Protein AF-A0A919XKU0-F1 (afdb_monomer)

Radius of gyration: 36.25 Å; Cα contacts (8 Å, |Δi|>4): 222; chains: 1; bounding box: 85×65×94 Å

Solvent-accessible surface area (backbone atoms only — not comparable to full-atom values): 20107 Å² total; per-residue (Å²): 131,84,79,83,83,69,64,66,62,36,99,88,72,45,53,42,70,62,50,49,63,63,45,46,62,57,38,48,60,56,44,59,75,46,44,70,60,26,62,78,38,76,44,58,68,67,58,41,34,52,41,16,47,51,18,41,53,57,30,60,63,68,64,59,57,92,83,64,82,57,60,68,68,72,64,20,46,64,36,21,52,46,39,33,53,52,47,47,56,68,67,38,36,98,69,82,62,59,67,78,57,39,53,54,38,48,50,33,60,75,67,68,45,72,91,56,55,45,65,59,49,10,65,75,69,73,48,54,58,69,57,24,46,53,42,54,54,53,48,54,69,61,67,72,76,62,48,80,40,70,43,84,48,102,84,49,94,73,57,45,39,49,47,79,74,54,82,77,81,76,74,61,59,62,61,57,51,52,56,52,47,72,75,45,54,75,70,53,37,53,52,51,54,40,47,75,72,66,52,50,61,66,56,48,12,65,72,71,74,49,56,51,67,59,40,53,53,49,51,55,52,49,52,51,52,49,26,65,75,71,66,52,69,95,80,67,82,80,75,60,92,72,57,78,54,77,80,48,74,66,60,51,51,55,41,46,74,72,67,51,48,71,64,58,51,18,55,74,41,63,38,55,62,71,58,50,51,54,50,33,47,77,72,68,73,54,86,82,79,86,65,83,70,62,63,58,57,54,55,55,55,55,51,54,54,53,52,53,51,50,54,52,52,54,54,48,52,55,50,53,53,50,48,54,50,52,53,52,52,52,48,52,53,52,52,51,52,42,66,74,64,75,115

InterPro domains:
  IPR007627 RNA polymerase sigma-70 region 2 [PF04542] (21-91)
  IPR013325 RNA polymerase sigma factor, region 2 [SSF88946] (15-92)
  IPR014284 RNA polymerase sigma-70-like domain [TIGR02937] (18-226)
  IPR050239 Sigma-70 factor family, RNA polymerase initiation factors [PTHR30603] (16-193)

Mean predicted aligned error: 20.52 Å

Sequence (343 aa):
MGVLKLKEFNDALGPKEEVIREGLKTVRKIARRYRPICYAKGIDIEDLISEGTIGLLLAYDRFDPQRRGVNFISYAYPYIKGHMVDFIQEKSPIIRLPQNLGRIVYHIFKNNLDGQSRNQVAEHLGISLEKAAEVTELSRLQTIKSLNQSVISSFDESGSELLDFIKSHDDLSEIFVTQFMNTLNPKEQEALSLLMQGFREYEIARRMSIFREEVAEMVQELQKKVALHFGIERGSEGEGLQKKFNVTKEQYMDLRAKGFTDARIAERFGMGDSALYKRKKTWGLVESKVTKKEKAERSATSSEINQEAGILRSKLADVEMKLSQLESENRLLWDMVKLLKGV

Organism: NCBI:txid2716884

Secondary structure (DSSP, 8-state):
-------SEETTTEEHHHHHHHHHHHHHHHHHTTHHHHHHTT--HHHHHHHHHHHHHHHHHH--HHHH---HHHHHHHHHHHHHHHHHHHHS-SSPPPHHHHHHHHHHHHTT-TT--HHHHHHHHT--HHHHHHHHHHHHHH-PPPTT-EE--TT-SSPEEGGGGS-----THHHHHHHHHTTS-HHHHHHHHHHHTT--HHHHHHHHT--HHHHHHHHHHHHHHHHHHHT--TT-SSS---------HHHHHHHHHTT--HHHHHHHTT--HHHHHHHHHHTT-S-----TTHHHHHHHHHHHHHHHHHHHHHHHHHHHHHHHHHHHHHHHHHHHHHHHTT-

Structure (mmCIF, N/CA/C/O backbone):
data_AF-A0A919XKU0-F1
#
_entry.id   AF-A0A919XKU0-F1
#
loop_
_atom_site.group_PDB
_atom_site.id
_atom_site.type_symbol
_atom_site.label_atom_id
_atom_site.label_alt_id
_atom_site.label_comp_id
_atom_site.label_asym_id
_atom_site.label_entity_id
_atom_site.label_seq_id
_atom_site.pdbx_PDB_ins_code
_atom_site.Cartn_x
_atom_site.Cartn_y
_atom_site.Cartn_z
_atom_site.occupancy
_atom_site.B_iso_or_equiv
_atom_site.auth_seq_id
_atom_site.auth_comp_id
_atom_site.auth_asym_id
_atom_site.auth_atom_id
_atom_site.pdbx_PDB_model_num
ATOM 1 N N . MET A 1 1 ? -17.001 23.375 0.444 1.00 37.47 1 MET A N 1
ATOM 2 C CA . MET A 1 1 ? -17.209 22.466 1.591 1.00 37.47 1 MET A CA 1
ATOM 3 C C . MET A 1 1 ? -18.069 23.188 2.611 1.00 37.47 1 MET A C 1
ATOM 5 O O . MET A 1 1 ? -17.663 24.251 3.060 1.00 37.47 1 MET A O 1
ATOM 9 N N . GLY A 1 2 ? -19.263 22.682 2.922 1.00 46.28 2 GLY A N 1
ATOM 10 C CA . GLY A 1 2 ? -20.058 23.232 4.021 1.00 46.28 2 GLY A CA 1
ATOM 11 C C . GLY A 1 2 ? -19.346 22.948 5.340 1.00 46.28 2 GLY A C 1
ATOM 12 O O . GLY A 1 2 ? -19.002 21.799 5.606 1.00 46.28 2 GLY A O 1
ATOM 13 N N . VAL A 1 3 ? -19.078 23.984 6.131 1.00 50.53 3 VAL A N 1
ATOM 14 C CA . VAL A 1 3 ? -18.522 23.821 7.478 1.00 50.53 3 VAL A CA 1
ATOM 15 C C . VAL A 1 3 ? -19.540 23.015 8.284 1.00 50.53 3 VAL A C 1
ATOM 17 O O . VAL A 1 3 ? -20.672 23.464 8.469 1.00 50.53 3 VAL A O 1
ATOM 20 N N . LEU A 1 4 ? -19.166 21.807 8.711 1.00 60.16 4 LEU A N 1
ATOM 21 C CA . LEU A 1 4 ? -19.968 20.997 9.626 1.00 60.16 4 LEU A CA 1
ATOM 22 C C . LEU A 1 4 ? -20.132 21.790 10.929 1.00 60.16 4 LEU A C 1
ATOM 24 O O . LEU A 1 4 ? -19.214 21.858 11.743 1.00 60.16 4 LEU A O 1
ATOM 28 N N . LYS A 1 5 ? -21.289 22.438 11.106 1.00 73.94 5 LYS A N 1
ATOM 29 C CA . LYS A 1 5 ? -21.662 23.070 12.374 1.00 73.94 5 LYS A CA 1
ATOM 30 C C . LYS A 1 5 ? -22.053 21.967 13.347 1.00 73.94 5 LYS A C 1
ATOM 32 O O . LYS A 1 5 ? -23.128 21.391 13.227 1.00 73.94 5 LYS A O 1
ATOM 37 N N . LEU A 1 6 ? -21.151 21.670 14.269 1.00 78.12 6 LEU A N 1
ATOM 38 C CA . LEU A 1 6 ? -21.363 20.705 15.340 1.00 78.12 6 LEU A CA 1
ATOM 39 C C . LEU A 1 6 ? -21.964 21.413 16.554 1.00 78.12 6 LEU A C 1
ATOM 41 O O . LEU A 1 6 ? -21.669 22.584 16.797 1.00 78.12 6 LEU A O 1
ATOM 45 N N . LYS A 1 7 ? -22.792 20.707 17.326 1.00 83.00 7 LYS A N 1
ATOM 46 C CA . LYS A 1 7 ? -23.332 21.232 18.586 1.00 83.00 7 LYS A CA 1
ATOM 47 C C . LYS A 1 7 ? -22.213 21.461 19.603 1.00 83.00 7 LYS A C 1
ATOM 49 O O . LYS A 1 7 ? -21.402 20.570 19.831 1.00 83.00 7 LYS A O 1
ATOM 54 N N . GLU A 1 8 ? -22.205 22.624 20.252 1.00 85.69 8 GLU A N 1
ATOM 55 C CA . GLU A 1 8 ? -21.302 22.921 21.381 1.00 85.69 8 GLU A CA 1
ATOM 56 C C . GLU A 1 8 ? -21.771 22.289 22.701 1.00 85.69 8 GLU A C 1
ATOM 58 O O . GLU A 1 8 ? -20.974 22.048 23.609 1.00 85.69 8 GLU A O 1
ATOM 63 N N . PHE A 1 9 ? -23.066 21.990 22.793 1.00 87.69 9 PHE A N 1
ATOM 64 C CA . PHE A 1 9 ? -23.700 21.421 23.972 1.00 87.69 9 PHE A CA 1
ATOM 65 C C . PHE A 1 9 ? -24.729 20.362 23.566 1.00 87.69 9 PHE A C 1
ATOM 67 O O . PHE A 1 9 ? -25.460 20.534 22.587 1.00 87.69 9 PHE A O 1
ATOM 74 N N . ASN A 1 10 ? -24.786 19.270 24.322 1.00 86.38 10 ASN A N 1
ATOM 75 C CA . ASN A 1 10 ? -25.745 18.188 24.155 1.00 86.38 10 ASN A CA 1
ATOM 76 C C . ASN A 1 10 ? -26.458 18.003 25.494 1.00 86.38 10 ASN A C 1
ATOM 78 O O . ASN A 1 10 ? -25.808 17.698 26.491 1.00 86.38 10 ASN A O 1
ATOM 82 N N . ASP A 1 11 ? -27.782 18.152 25.504 1.00 83.81 11 ASP A N 1
ATOM 83 C CA . ASP A 1 11 ? -28.608 18.126 26.721 1.00 83.81 11 ASP A CA 1
ATOM 84 C C . ASP A 1 11 ? -28.415 16.863 27.570 1.00 83.81 11 ASP A C 1
ATOM 86 O O . ASP A 1 11 ? -28.611 16.883 28.782 1.00 83.81 11 ASP A O 1
ATOM 90 N N . ALA A 1 12 ? -28.000 15.760 26.948 1.00 84.00 12 ALA A N 1
ATOM 91 C CA . ALA A 1 12 ? -27.768 14.500 27.629 1.00 84.00 12 ALA A CA 1
ATOM 92 C C . ALA A 1 12 ? -26.329 14.261 28.105 1.00 84.00 12 ALA A C 1
ATOM 94 O O . ALA A 1 12 ? -26.111 13.402 28.957 1.00 84.00 12 ALA A O 1
ATOM 95 N N . LEU A 1 13 ? -25.345 14.935 27.510 1.00 85.31 13 LEU A N 1
ATOM 96 C CA . LEU A 1 13 ? -23.921 14.682 27.759 1.00 85.31 13 LEU A CA 1
ATOM 97 C C . LEU A 1 13 ? -23.201 15.874 28.390 1.00 85.31 13 LEU A C 1
ATOM 99 O O . LEU A 1 13 ? -22.107 15.700 28.913 1.00 85.31 13 LEU A O 1
ATOM 103 N N . GLY A 1 14 ? -23.792 17.067 28.342 1.00 89.25 14 GLY A N 1
ATOM 104 C CA . GLY A 1 14 ? -23.155 18.300 28.782 1.00 89.25 14 GLY A CA 1
ATOM 105 C C . GLY A 1 14 ? -22.246 18.916 27.709 1.00 89.25 14 GLY A C 1
ATOM 106 O O . GLY A 1 14 ? -22.458 18.677 26.514 1.00 89.25 14 GLY A O 1
ATOM 107 N N . PRO A 1 15 ? -21.252 19.735 28.101 1.00 92.94 15 PRO A N 1
ATOM 108 C CA . PRO A 1 15 ? -20.378 20.467 27.184 1.00 92.94 15 PRO A CA 1
ATOM 109 C C . PRO A 1 15 ? -19.517 19.548 26.314 1.00 92.94 15 PRO A C 1
ATOM 111 O O . PRO A 1 15 ? -18.927 18.578 26.791 1.00 92.94 15 PRO A O 1
ATOM 114 N N . LYS A 1 16 ? -19.379 19.891 25.030 1.00 91.31 16 LYS A N 1
ATOM 115 C CA . LYS A 1 16 ? -18.616 19.100 24.053 1.00 91.31 16 LYS A CA 1
ATOM 116 C C . LYS A 1 16 ? -17.178 18.843 24.500 1.00 91.31 16 LYS A C 1
ATOM 118 O O . LYS A 1 16 ? -16.712 17.709 24.462 1.00 91.31 16 LYS A O 1
ATOM 123 N N . GLU A 1 17 ? -16.465 19.878 24.931 1.00 91.38 17 GLU A N 1
ATOM 124 C CA . GLU A 1 17 ? -15.035 19.778 25.248 1.00 91.38 17 GLU A CA 1
ATOM 125 C C . GLU A 1 17 ? -14.724 18.782 26.368 1.00 91.38 17 GLU A C 1
ATOM 127 O O . GLU A 1 17 ? -13.755 18.029 26.261 1.00 91.38 17 GLU A O 1
ATOM 132 N N . GLU A 1 18 ? -15.543 18.751 27.419 1.00 91.81 18 GLU A N 1
ATOM 133 C CA . GLU A 1 18 ? -15.354 17.855 28.564 1.00 91.81 18 GLU A CA 1
ATOM 134 C C . GLU A 1 18 ? -15.532 16.396 28.143 1.00 91.81 18 GLU A C 1
ATOM 136 O O . GLU A 1 18 ? -14.646 15.564 28.355 1.00 91.81 18 GLU A O 1
ATOM 141 N N . VAL A 1 19 ? -16.621 16.113 27.426 1.00 91.56 19 VAL A N 1
ATOM 142 C CA . VAL A 1 19 ? -16.962 14.765 26.958 1.00 91.56 19 VAL A CA 1
ATOM 143 C C . VAL A 1 19 ? -15.918 14.233 25.977 1.00 91.56 19 VAL A C 1
ATOM 145 O O . VAL A 1 19 ? -15.503 13.072 26.063 1.00 91.56 19 VAL A O 1
ATOM 148 N N . ILE A 1 20 ? -15.447 15.076 25.052 1.00 93.12 20 ILE A N 1
ATOM 149 C CA . ILE A 1 20 ? -14.389 14.690 24.115 1.00 93.12 20 ILE A CA 1
ATOM 150 C C . ILE A 1 20 ? -13.086 14.420 24.870 1.00 93.12 20 ILE A C 1
ATOM 152 O O . ILE A 1 20 ? -12.468 13.378 24.643 1.00 93.12 20 ILE A O 1
ATOM 156 N N . ARG A 1 21 ? -12.691 15.295 25.807 1.00 93.19 21 ARG A N 1
ATOM 157 C CA . ARG A 1 21 ? -11.460 15.149 26.602 1.00 93.19 21 ARG A CA 1
ATOM 158 C C . ARG A 1 21 ? -11.439 13.840 27.393 1.00 93.19 21 ARG A C 1
ATOM 160 O O . ARG A 1 21 ? -10.408 13.164 27.416 1.00 93.19 21 ARG A O 1
ATOM 167 N N . GLU A 1 22 ? -12.561 13.450 27.989 1.00 91.44 22 GLU A N 1
ATOM 168 C CA . GLU A 1 22 ? -12.703 12.160 28.671 1.00 91.44 22 GLU A CA 1
ATOM 169 C C . GLU A 1 22 ? -12.641 10.977 27.692 1.00 91.44 22 GLU A C 1
ATOM 171 O O . GLU A 1 22 ? -11.927 9.991 27.926 1.00 91.44 22 GLU A O 1
ATOM 176 N N . GLY A 1 23 ? -13.321 11.097 26.548 1.00 89.25 23 GLY A N 1
ATOM 177 C CA . GLY A 1 23 ? -13.363 10.079 25.500 1.00 89.25 23 GLY A CA 1
ATOM 178 C C . GLY A 1 23 ? -12.018 9.813 24.810 1.00 89.25 23 GLY A C 1
ATOM 179 O O . GLY A 1 23 ? -11.799 8.702 24.315 1.00 89.25 23 GLY A O 1
ATOM 180 N N . LEU A 1 24 ? -11.070 10.760 24.839 1.00 93.25 24 LEU A N 1
ATOM 181 C CA . LEU A 1 24 ? -9.737 10.607 24.231 1.00 93.25 24 LEU A CA 1
ATOM 182 C C . LEU A 1 24 ? -8.982 9.368 24.732 1.00 93.25 24 LEU A C 1
ATOM 184 O O . LEU A 1 24 ? -8.267 8.722 23.962 1.00 93.25 24 LEU A O 1
ATOM 188 N N . LYS A 1 25 ? -9.128 8.992 26.011 1.00 91.56 25 LYS A N 1
ATOM 189 C CA . LYS A 1 25 ? -8.491 7.772 26.551 1.00 91.56 25 LYS A CA 1
ATOM 190 C C . LYS A 1 25 ? -8.992 6.519 25.827 1.00 91.56 25 LYS A C 1
ATOM 192 O O . LYS A 1 25 ? -8.202 5.632 25.496 1.00 91.56 25 LYS A O 1
ATOM 197 N N . THR A 1 26 ? -10.289 6.472 25.536 1.00 86.06 26 THR A N 1
ATOM 198 C CA . THR A 1 26 ? -10.926 5.376 24.801 1.00 86.06 26 THR A CA 1
ATOM 199 C C . THR A 1 26 ? -10.490 5.362 23.341 1.00 86.06 26 THR A C 1
ATOM 201 O O . THR A 1 26 ? -10.112 4.304 22.840 1.00 86.06 26 THR A O 1
ATOM 204 N N . VAL A 1 27 ? -10.442 6.526 22.686 1.00 93.88 27 VAL A N 1
ATOM 205 C CA . VAL A 1 27 ? -9.937 6.665 21.307 1.00 93.88 27 VAL A CA 1
ATOM 206 C C . VAL A 1 27 ? -8.506 6.133 21.204 1.00 93.88 27 VAL A C 1
ATOM 208 O O . VAL A 1 27 ? -8.241 5.242 20.397 1.00 93.88 27 VAL A O 1
ATOM 211 N N . ARG A 1 28 ? -7.597 6.561 22.091 1.00 94.19 28 ARG A N 1
ATOM 212 C CA . ARG A 1 28 ? -6.210 6.056 22.132 1.00 94.19 28 ARG A CA 1
ATOM 213 C C . ARG A 1 28 ? -6.143 4.542 22.347 1.00 94.19 28 ARG A C 1
ATOM 215 O O . ARG A 1 28 ? -5.336 3.862 21.715 1.00 94.19 28 ARG A O 1
ATOM 222 N N . LYS A 1 29 ? -6.992 3.988 23.222 1.00 90.12 29 LYS A N 1
ATOM 223 C CA . LYS A 1 29 ? -7.066 2.536 23.466 1.00 90.12 29 LYS A CA 1
ATOM 224 C C . LYS A 1 29 ? -7.504 1.768 22.216 1.00 90.12 29 LYS A C 1
ATOM 226 O O . LYS A 1 29 ? -6.981 0.682 21.967 1.00 90.12 29 LYS A O 1
ATOM 231 N N . ILE A 1 30 ? -8.438 2.315 21.437 1.00 88.12 30 ILE A N 1
ATOM 232 C CA . ILE A 1 30 ? -8.890 1.728 20.171 1.00 88.12 30 ILE A CA 1
ATOM 233 C C . ILE A 1 30 ? -7.778 1.834 19.120 1.00 88.12 30 ILE A C 1
ATOM 235 O O . ILE A 1 30 ? -7.421 0.810 18.542 1.00 88.12 30 ILE A O 1
ATOM 239 N N . ALA A 1 31 ? -7.165 3.012 18.951 1.00 90.56 31 ALA A N 1
ATOM 240 C CA . ALA A 1 31 ? -6.079 3.255 17.997 1.00 90.56 31 ALA A CA 1
ATOM 241 C C . ALA A 1 31 ? -4.889 2.300 18.194 1.00 90.56 31 ALA A C 1
ATOM 243 O O . ALA A 1 31 ? -4.370 1.742 17.230 1.00 90.56 31 ALA A O 1
ATOM 244 N N . ARG A 1 32 ? -4.509 2.007 19.448 1.00 89.44 32 ARG A N 1
ATOM 245 C CA . ARG A 1 32 ? -3.432 1.045 19.763 1.00 89.44 32 ARG A CA 1
ATOM 246 C C . ARG A 1 32 ? -3.643 -0.340 19.147 1.00 89.44 32 ARG A C 1
ATOM 248 O O . ARG A 1 32 ? -2.660 -0.992 18.811 1.00 89.44 32 ARG A O 1
ATOM 255 N N . ARG A 1 33 ? -4.892 -0.785 18.963 1.00 86.31 33 ARG A N 1
ATOM 256 C CA . ARG A 1 33 ? -5.197 -2.078 18.321 1.00 86.31 33 ARG A CA 1
ATOM 257 C C . ARG A 1 33 ? -4.865 -2.093 16.826 1.00 86.31 33 ARG A C 1
ATOM 259 O O . ARG A 1 33 ? -4.665 -3.167 16.275 1.00 86.31 33 ARG A O 1
ATOM 266 N N . TYR A 1 34 ? -4.785 -0.926 16.191 1.00 84.81 34 TYR A N 1
ATOM 267 C CA . TYR A 1 34 ? -4.452 -0.766 14.774 1.00 84.81 34 TYR A CA 1
ATOM 268 C C . TYR A 1 34 ? -2.977 -0.415 14.544 1.00 84.81 34 TYR A C 1
ATOM 270 O O . TYR A 1 34 ? -2.546 -0.357 13.397 1.00 84.81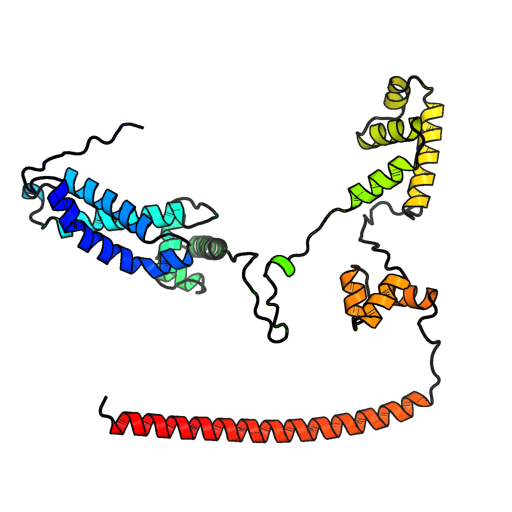 34 TYR A O 1
ATOM 278 N N . ARG A 1 35 ? -2.173 -0.255 15.609 1.00 83.00 35 ARG A N 1
ATOM 279 C CA . ARG A 1 35 ? -0.746 0.097 15.513 1.00 83.00 35 ARG A CA 1
ATOM 280 C C . ARG A 1 35 ? 0.065 -0.799 14.560 1.00 83.00 35 ARG A C 1
ATOM 282 O O . ARG A 1 35 ? 0.840 -0.234 13.795 1.00 83.00 35 ARG A O 1
ATOM 289 N N . PRO A 1 36 ? -0.094 -2.141 14.547 1.00 75.31 36 PRO A N 1
ATOM 290 C CA . PRO A 1 36 ? 0.646 -2.990 13.608 1.00 75.31 36 PRO A CA 1
ATOM 291 C C . PRO A 1 36 ? 0.350 -2.646 12.143 1.00 75.31 36 PRO A C 1
ATOM 293 O O . PRO A 1 36 ? 1.254 -2.610 11.316 1.00 75.31 36 PRO A O 1
ATOM 296 N N . ILE A 1 37 ? -0.914 -2.333 11.847 1.00 74.81 37 ILE A N 1
ATOM 297 C CA . ILE A 1 37 ? -1.387 -1.974 10.508 1.00 74.81 37 ILE A CA 1
ATOM 298 C C . ILE A 1 37 ? -0.845 -0.595 10.121 1.00 74.81 37 ILE A C 1
ATOM 300 O O . ILE A 1 37 ? -0.358 -0.429 9.009 1.00 74.81 37 ILE A O 1
ATOM 304 N N . CYS A 1 38 ? -0.879 0.374 11.040 1.00 78.12 38 CYS A N 1
ATOM 305 C CA . CYS A 1 38 ? -0.327 1.712 10.819 1.00 78.12 38 CYS A CA 1
ATOM 306 C C . CYS A 1 38 ? 1.178 1.677 10.545 1.00 78.12 38 CYS A C 1
ATOM 308 O O . CYS A 1 38 ? 1.622 2.273 9.571 1.00 78.12 38 CYS A O 1
ATOM 310 N N . TYR A 1 39 ? 1.942 0.919 11.340 1.00 73.81 39 TYR A N 1
ATOM 311 C CA . TYR A 1 39 ? 3.386 0.772 11.150 1.00 73.81 39 TYR A CA 1
ATOM 312 C C . TYR A 1 39 ? 3.719 0.144 9.794 1.00 73.81 39 TYR A C 1
ATOM 314 O O . TYR A 1 39 ? 4.541 0.673 9.053 1.00 73.81 39 TYR A O 1
ATOM 322 N N . ALA A 1 40 ? 3.019 -0.935 9.427 1.00 67.12 40 ALA A N 1
ATOM 323 C CA . ALA A 1 40 ? 3.197 -1.587 8.130 1.00 67.12 40 ALA A CA 1
ATOM 324 C C . ALA A 1 40 ? 2.862 -0.674 6.936 1.00 67.12 40 ALA A C 1
ATOM 326 O O . ALA A 1 40 ? 3.319 -0.926 5.826 1.00 67.12 40 ALA A O 1
ATOM 327 N N . LYS A 1 41 ? 2.050 0.367 7.152 1.00 70.19 41 LYS A N 1
ATOM 328 C CA . LYS A 1 41 ? 1.520 1.254 6.108 1.00 70.19 41 LYS A CA 1
ATOM 329 C C . LYS A 1 41 ? 2.057 2.688 6.198 1.00 70.19 41 LYS A C 1
ATOM 331 O O . LYS A 1 41 ? 1.577 3.546 5.469 1.00 70.19 41 LYS A O 1
ATOM 336 N N . GLY A 1 42 ? 3.028 2.951 7.078 1.00 75.44 42 GLY A N 1
ATOM 337 C CA . GLY A 1 42 ? 3.636 4.277 7.246 1.00 75.44 42 GLY A CA 1
ATOM 338 C C . GLY A 1 42 ? 2.686 5.362 7.769 1.00 75.44 42 GLY A C 1
ATOM 339 O O . GLY A 1 42 ? 2.926 6.540 7.537 1.00 75.44 42 GLY A O 1
ATOM 340 N N . ILE A 1 43 ? 1.600 4.980 8.443 1.00 83.94 43 ILE A N 1
ATOM 341 C CA . ILE A 1 43 ? 0.635 5.919 9.030 1.00 83.94 43 ILE A CA 1
ATOM 342 C C . ILE A 1 43 ? 1.075 6.265 10.454 1.00 83.94 43 ILE A C 1
ATOM 344 O O . ILE A 1 43 ? 1.319 5.355 11.256 1.00 83.94 43 ILE A O 1
ATOM 348 N N . ASP A 1 44 ? 1.098 7.556 10.792 1.00 88.69 44 ASP A N 1
ATOM 349 C CA . ASP A 1 44 ? 1.304 7.984 12.174 1.00 88.69 44 ASP A CA 1
ATOM 350 C C . ASP A 1 44 ? 0.098 7.594 13.044 1.00 88.69 44 ASP A C 1
ATOM 352 O O . ASP A 1 44 ? -1.074 7.743 12.681 1.00 88.69 44 ASP A O 1
ATOM 356 N N . ILE A 1 45 ? 0.382 7.067 14.231 1.00 89.19 45 ILE A N 1
ATOM 357 C CA . ILE A 1 45 ? -0.652 6.744 15.205 1.00 89.19 45 ILE A CA 1
ATOM 358 C C . ILE A 1 45 ? -1.345 8.005 15.732 1.00 89.19 45 ILE A C 1
ATOM 360 O O . ILE A 1 45 ? -2.516 7.925 16.106 1.00 89.19 45 ILE A O 1
ATOM 364 N N . GLU A 1 46 ? -0.660 9.151 15.757 1.00 93.50 46 GLU A N 1
ATOM 365 C CA . GLU A 1 46 ? -1.256 10.431 16.155 1.00 93.50 46 GLU A CA 1
ATOM 366 C C . GLU A 1 46 ? -2.315 10.904 15.157 1.00 93.50 46 GLU A C 1
ATOM 368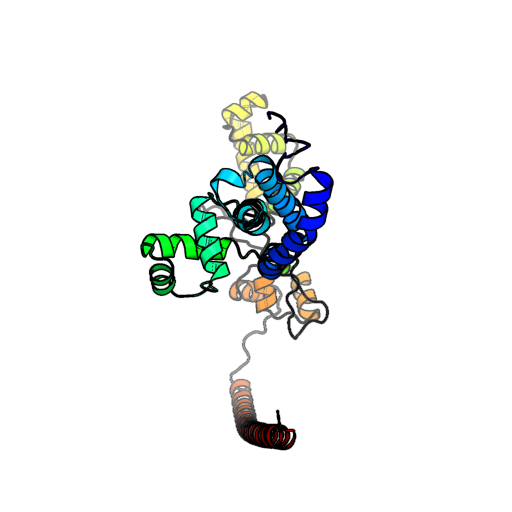 O O . GLU A 1 46 ? -3.402 11.328 15.567 1.00 93.50 46 GLU A O 1
ATOM 373 N N . ASP A 1 47 ? -2.068 10.711 13.861 1.00 92.50 47 ASP A N 1
ATOM 374 C CA . ASP A 1 47 ? -3.054 10.974 12.812 1.00 92.50 47 ASP A CA 1
ATOM 375 C C . ASP A 1 47 ? -4.286 10.076 12.979 1.00 92.50 47 ASP A C 1
ATOM 377 O O . ASP A 1 47 ? -5.426 10.544 12.936 1.00 92.50 47 ASP A O 1
ATOM 381 N N . LEU A 1 48 ? -4.074 8.787 13.270 1.00 93.06 48 LEU A N 1
ATOM 382 C CA . LEU A 1 48 ? -5.177 7.858 13.517 1.00 93.06 48 LEU A CA 1
ATOM 383 C C . LEU A 1 48 ? -6.009 8.254 14.749 1.00 93.06 48 LEU A C 1
ATOM 385 O O . LEU A 1 48 ? -7.234 8.104 14.759 1.00 93.06 48 LEU A O 1
ATOM 389 N N . ILE A 1 49 ? -5.357 8.733 15.812 1.00 95.19 49 ILE A N 1
ATOM 390 C CA . ILE A 1 49 ? -6.040 9.229 17.014 1.00 95.19 49 ILE A CA 1
ATOM 391 C C . ILE A 1 49 ? -6.861 10.475 16.677 1.00 95.19 49 ILE A C 1
ATOM 393 O O . ILE A 1 49 ? -7.998 10.589 17.142 1.00 95.19 49 ILE A O 1
ATOM 397 N N . SER A 1 50 ? -6.315 11.381 15.868 1.00 94.88 50 SER A N 1
ATOM 398 C CA . SER A 1 50 ? -6.999 12.601 15.433 1.00 94.88 50 SER A CA 1
ATOM 399 C C . SER A 1 50 ? -8.259 12.267 14.639 1.00 94.88 50 SER A C 1
ATOM 401 O O . SER A 1 50 ? -9.345 12.732 14.985 1.00 94.88 50 SER A O 1
ATOM 403 N N . GLU A 1 51 ? -8.165 11.348 13.681 1.00 94.69 51 GLU A N 1
ATOM 404 C CA . GLU A 1 51 ? -9.330 10.888 12.925 1.00 94.69 51 GLU A CA 1
ATOM 405 C C . GLU A 1 51 ? -10.357 10.166 13.814 1.00 94.69 51 GLU A C 1
ATOM 407 O O . GLU A 1 51 ? -11.564 10.404 13.750 1.00 94.69 51 GLU A O 1
ATOM 412 N N . GLY A 1 52 ? -9.893 9.307 14.722 1.00 95.31 52 GLY A N 1
ATOM 413 C CA . GLY A 1 52 ? -10.766 8.671 15.705 1.00 95.31 52 GLY A CA 1
ATOM 414 C C . GLY A 1 52 ? -11.504 9.674 16.595 1.00 95.31 52 GLY A C 1
ATOM 415 O O . GLY A 1 52 ? -12.637 9.422 17.013 1.00 95.31 52 GLY A O 1
ATOM 416 N N . THR A 1 53 ? -10.879 10.822 16.861 1.00 95.69 53 THR A N 1
ATOM 417 C CA . THR A 1 53 ? -11.476 11.931 17.611 1.00 95.69 53 THR A CA 1
ATOM 418 C C . THR A 1 53 ? -12.568 12.623 16.793 1.00 95.69 53 THR A C 1
ATOM 420 O O . THR A 1 53 ? -13.605 12.964 17.359 1.00 95.69 53 THR A O 1
ATOM 423 N N . ILE A 1 54 ? -12.417 12.734 15.468 1.00 94.62 54 ILE A N 1
ATOM 424 C CA . ILE A 1 54 ? -13.490 13.192 14.565 1.00 94.62 54 ILE A CA 1
ATOM 425 C C . ILE A 1 54 ? -14.692 12.238 14.638 1.00 94.62 54 ILE A C 1
ATOM 427 O O . ILE A 1 54 ? -15.831 12.684 14.790 1.00 94.62 54 ILE A O 1
ATOM 431 N N . GLY A 1 55 ? -14.454 10.923 14.630 1.00 93.62 55 GLY A N 1
ATOM 432 C CA . GLY A 1 55 ? -15.518 9.931 14.816 1.00 93.62 55 GLY A CA 1
ATOM 433 C C . GLY A 1 55 ? -16.240 10.064 16.165 1.00 93.62 55 GLY A C 1
ATOM 434 O O . GLY A 1 55 ? -17.469 9.989 16.225 1.00 93.62 55 GLY A O 1
ATOM 435 N N . LEU A 1 56 ? -15.503 10.322 17.250 1.00 94.50 56 LEU A N 1
ATOM 436 C CA . LEU A 1 56 ? -16.081 10.595 18.573 1.00 94.50 56 LEU A CA 1
ATOM 437 C C . LEU A 1 56 ? -16.933 11.878 18.575 1.00 94.50 56 LEU A C 1
ATOM 439 O O . LEU A 1 56 ? -18.011 11.902 19.167 1.00 94.50 56 LEU A O 1
ATOM 443 N N . LEU A 1 57 ? -16.474 12.924 17.890 1.00 94.25 57 LEU A N 1
ATOM 444 C CA . LEU A 1 57 ? -17.161 14.209 17.771 1.00 94.25 57 LEU A CA 1
ATOM 445 C C . LEU A 1 57 ? -18.499 14.079 17.029 1.00 94.25 57 LEU A C 1
ATOM 447 O O . LEU A 1 57 ? -19.517 14.618 17.460 1.00 94.25 57 LEU A O 1
ATOM 451 N N . LEU A 1 58 ? -18.522 13.295 15.951 1.00 91.56 58 LEU A N 1
ATOM 452 C CA . LEU A 1 58 ? -19.744 12.987 15.206 1.00 91.56 58 LEU A CA 1
ATOM 453 C C . LEU A 1 58 ? -20.713 12.115 16.011 1.00 91.56 58 LEU A C 1
ATOM 455 O O . LEU A 1 58 ? -21.931 12.266 15.886 1.00 91.56 58 LEU A O 1
ATOM 459 N N . ALA A 1 59 ? -20.192 11.220 16.853 1.00 91.31 59 ALA A N 1
ATOM 460 C CA . ALA A 1 59 ? -21.018 10.464 17.784 1.00 91.31 59 ALA A CA 1
ATOM 461 C C . ALA A 1 59 ? -21.661 11.385 18.832 1.00 91.31 59 ALA A C 1
ATOM 463 O O . ALA A 1 59 ? -22.854 11.253 19.092 1.00 91.31 59 ALA A O 1
ATOM 464 N N . TYR A 1 60 ? -20.907 12.334 19.390 1.00 92.38 60 TYR A N 1
ATOM 465 C CA . TYR A 1 60 ? -21.417 13.318 20.350 1.00 92.38 60 TYR A CA 1
ATOM 466 C C . TYR A 1 60 ? -22.577 14.145 19.774 1.00 92.38 60 TYR A C 1
ATOM 468 O O . TYR A 1 60 ? -23.625 14.275 20.407 1.00 92.38 60 TYR A O 1
ATOM 476 N N . ASP A 1 61 ? -22.431 14.638 18.542 1.00 90.19 61 ASP A N 1
ATOM 477 C CA . ASP A 1 61 ? -23.439 15.481 17.886 1.00 90.19 61 ASP A CA 1
ATOM 478 C C . ASP A 1 61 ? -24.787 14.756 17.667 1.00 90.19 61 ASP A C 1
ATOM 480 O O . ASP A 1 61 ? -25.870 15.354 17.744 1.00 90.19 61 ASP A O 1
ATOM 484 N N . ARG A 1 62 ? -24.719 13.438 17.436 1.00 88.12 62 ARG A N 1
ATOM 485 C CA . ARG A 1 62 ? -25.865 12.577 17.100 1.00 88.12 62 ARG A CA 1
ATOM 486 C C . ARG A 1 62 ? -26.398 11.745 18.266 1.00 88.12 62 ARG A C 1
ATOM 488 O O . ARG A 1 62 ? -27.361 11.006 18.067 1.00 88.12 62 ARG A O 1
ATOM 495 N N . PHE A 1 63 ? -25.769 11.793 19.437 1.00 87.81 63 PHE A N 1
ATOM 496 C CA . PHE A 1 63 ? -26.174 10.963 20.567 1.00 87.81 63 PHE A CA 1
ATOM 497 C C . PHE A 1 63 ? -27.483 11.458 21.188 1.00 87.81 63 PHE A C 1
ATOM 499 O O . PHE A 1 63 ? -27.611 12.633 21.528 1.00 87.81 63 PHE A O 1
ATOM 506 N N . ASP A 1 64 ? -28.422 10.528 21.360 1.00 84.50 64 ASP A N 1
ATOM 507 C CA . ASP A 1 64 ? -29.700 10.721 22.044 1.00 84.50 64 ASP A CA 1
ATOM 508 C C . ASP A 1 64 ? -29.956 9.496 22.955 1.00 84.50 64 ASP A C 1
ATOM 510 O O . ASP A 1 64 ? -30.223 8.397 22.444 1.00 84.50 64 ASP A O 1
ATOM 514 N N . PRO A 1 65 ? -29.849 9.636 24.292 1.00 71.88 65 PRO A N 1
ATOM 515 C CA . PRO A 1 65 ? -30.017 8.523 25.226 1.00 71.88 65 PRO A CA 1
ATOM 516 C C . PRO A 1 65 ? -31.445 7.990 25.283 1.00 71.88 65 PRO A C 1
ATOM 518 O O . PRO A 1 65 ? -31.632 6.795 25.520 1.00 71.88 65 PRO A O 1
ATOM 521 N N . GLN A 1 66 ? -32.447 8.848 25.056 1.00 68.69 66 GLN A N 1
ATOM 522 C CA . GLN A 1 66 ? -33.860 8.491 25.217 1.00 68.69 66 GLN A CA 1
ATOM 523 C C . GLN A 1 66 ? -34.307 7.484 24.155 1.00 68.69 66 GLN A C 1
ATOM 525 O O . GLN A 1 66 ? -35.202 6.678 24.389 1.00 68.69 66 GLN A O 1
ATOM 530 N N . ARG A 1 67 ? -33.644 7.479 22.993 1.00 65.25 67 ARG A N 1
ATOM 531 C CA . ARG A 1 67 ? -33.979 6.588 21.874 1.00 65.25 67 ARG A CA 1
ATOM 532 C C . ARG A 1 67 ? -33.327 5.213 21.940 1.00 65.25 67 ARG A C 1
ATOM 534 O O . ARG A 1 67 ? -33.775 4.321 21.226 1.00 65.25 67 ARG A O 1
ATOM 541 N N . ARG A 1 68 ? -32.227 5.040 22.685 1.00 60.66 68 ARG A N 1
ATOM 542 C CA . ARG A 1 68 ? -31.396 3.825 22.564 1.00 60.66 68 ARG A CA 1
ATOM 543 C C . ARG A 1 68 ? -30.944 3.176 23.871 1.00 60.66 68 ARG A C 1
ATOM 545 O O . ARG A 1 68 ? -30.416 2.075 23.785 1.00 60.66 68 ARG A O 1
ATOM 552 N N . GLY A 1 69 ? -31.135 3.780 25.049 1.00 70.81 69 GLY A N 1
ATOM 553 C CA . GLY A 1 69 ? -30.860 3.125 26.344 1.00 70.81 69 GLY A CA 1
ATOM 554 C C . GLY A 1 69 ? -29.419 2.616 26.543 1.00 70.81 69 GLY A C 1
ATOM 555 O O . GLY A 1 69 ? -29.162 1.818 27.440 1.00 70.81 69 GLY A O 1
ATOM 556 N N . VAL A 1 70 ? -28.474 3.046 25.702 1.00 77.38 70 VAL A N 1
ATOM 557 C CA . VAL A 1 70 ? -27.070 2.615 25.709 1.00 77.38 70 VAL A CA 1
ATOM 558 C C . VAL A 1 70 ? -26.174 3.754 26.164 1.00 77.38 70 VAL A C 1
ATOM 560 O O . VAL A 1 70 ? -26.411 4.918 25.841 1.00 77.38 70 VAL A O 1
ATOM 563 N N . ASN A 1 71 ? -25.107 3.414 26.887 1.00 84.75 71 ASN A N 1
ATOM 564 C CA . ASN A 1 71 ? -24.115 4.404 27.287 1.00 84.75 71 ASN A CA 1
ATOM 565 C C . ASN A 1 71 ? -23.408 5.021 26.062 1.00 84.75 71 ASN A C 1
ATOM 567 O O . ASN A 1 71 ? -23.256 4.390 25.009 1.00 84.75 71 ASN A O 1
ATOM 571 N N . PHE A 1 72 ? -22.944 6.260 26.221 1.00 85.50 72 PHE A N 1
ATOM 572 C CA . PHE A 1 72 ? -22.331 7.035 25.144 1.00 85.50 72 PHE A CA 1
ATOM 573 C C . PHE A 1 72 ? -21.107 6.354 24.524 1.00 85.50 72 PHE A C 1
ATOM 575 O O . PHE A 1 72 ? -20.967 6.325 23.306 1.00 85.50 72 PHE A O 1
ATOM 582 N N . ILE A 1 73 ? -20.239 5.747 25.337 1.00 84.31 73 ILE A N 1
ATOM 583 C CA . ILE A 1 73 ? -19.016 5.098 24.842 1.00 84.31 73 ILE A CA 1
ATOM 584 C C . ILE A 1 73 ? -19.336 3.910 23.925 1.00 84.31 73 ILE A C 1
ATOM 586 O O . ILE A 1 73 ? -18.690 3.733 22.891 1.00 84.31 73 ILE A O 1
ATOM 590 N N . SER A 1 74 ? -20.358 3.122 24.264 1.00 81.31 74 SER A N 1
ATOM 591 C CA . SER A 1 74 ? -20.822 2.006 23.431 1.00 81.31 74 SER A CA 1
ATOM 592 C C . SER A 1 74 ? -21.432 2.510 22.127 1.00 81.31 74 SER A C 1
ATOM 594 O O . SER A 1 74 ? -21.204 1.919 21.074 1.00 81.31 74 SER A O 1
ATOM 596 N N . TYR A 1 75 ? -22.149 3.636 22.181 1.00 84.69 75 TYR A N 1
ATOM 597 C CA . TYR A 1 75 ? -22.675 4.304 20.995 1.00 84.69 75 TYR A CA 1
ATOM 598 C C . TYR A 1 75 ? -21.572 4.891 20.101 1.00 84.69 75 TYR A C 1
ATOM 600 O O . TYR A 1 75 ? -21.663 4.805 18.879 1.00 84.69 75 TYR A O 1
ATOM 608 N N . ALA A 1 76 ? -20.518 5.461 20.687 1.00 86.75 76 ALA A N 1
ATOM 609 C CA . ALA A 1 76 ? -19.428 6.105 19.962 1.00 86.75 76 ALA A CA 1
ATOM 610 C C . ALA A 1 76 ? -18.454 5.107 19.321 1.00 86.75 76 ALA A C 1
ATOM 612 O O . ALA A 1 76 ? -17.826 5.423 18.311 1.00 86.75 76 ALA A O 1
ATOM 613 N N . TYR A 1 77 ? -18.330 3.891 19.864 1.00 87.88 77 TYR A N 1
ATOM 614 C CA . TYR A 1 77 ? -17.365 2.896 19.388 1.00 87.88 77 TYR A CA 1
ATOM 615 C C . TYR A 1 77 ? -17.439 2.608 17.871 1.00 87.88 77 TYR A C 1
ATOM 617 O O . TYR A 1 77 ? -16.385 2.649 17.226 1.00 87.88 77 TYR A O 1
ATOM 625 N N . PRO A 1 78 ? -18.616 2.360 17.256 1.00 82.56 78 PRO A N 1
ATOM 626 C CA . PRO A 1 78 ? -18.724 2.158 15.811 1.00 82.56 78 PRO A CA 1
ATOM 627 C C . PRO A 1 78 ? -18.286 3.374 14.986 1.00 82.56 78 PRO A C 1
ATOM 629 O O . PRO A 1 78 ? -17.665 3.186 13.944 1.00 82.56 78 PRO A O 1
ATOM 632 N N . TYR A 1 79 ? -18.547 4.598 15.460 1.00 89.81 79 TYR A N 1
ATOM 633 C CA . TYR A 1 79 ? -18.134 5.833 14.784 1.00 89.81 79 TYR A CA 1
ATOM 634 C C . TYR A 1 79 ? -16.617 6.009 14.831 1.00 89.81 79 TYR A C 1
ATOM 636 O O . TYR A 1 79 ? -15.988 6.178 13.792 1.00 89.81 79 TYR A O 1
ATOM 644 N N . ILE A 1 80 ? -16.015 5.883 16.019 1.00 89.44 80 ILE A N 1
ATOM 645 C CA . ILE A 1 80 ? -14.557 5.972 16.202 1.00 89.44 80 ILE A CA 1
ATOM 646 C C . ILE A 1 80 ? -13.856 4.936 15.319 1.00 89.44 80 ILE A C 1
ATOM 648 O O . ILE A 1 80 ? -12.925 5.253 14.583 1.00 89.44 80 ILE A O 1
ATOM 652 N N . LYS A 1 81 ? -14.317 3.682 15.379 1.00 89.44 81 LYS A N 1
ATOM 653 C CA . LYS A 1 81 ? -13.740 2.584 14.606 1.00 89.44 81 LYS A CA 1
ATOM 654 C C . LYS A 1 81 ? -13.903 2.787 13.100 1.00 89.44 81 LYS A C 1
ATOM 656 O O . LYS A 1 81 ? -12.955 2.514 12.374 1.00 89.44 81 LYS A O 1
ATOM 661 N N . GLY A 1 82 ? -15.086 3.204 12.647 1.00 86.62 82 GLY A N 1
ATOM 662 C CA . GLY A 1 82 ? -15.372 3.439 11.232 1.00 86.62 82 GLY A CA 1
ATOM 663 C C . GLY A 1 82 ? -14.432 4.484 10.648 1.00 86.62 82 GLY A C 1
ATOM 664 O O . GLY A 1 82 ? -13.692 4.173 9.725 1.00 86.62 82 GLY A O 1
ATOM 665 N N . HIS A 1 83 ? -14.357 5.650 11.291 1.00 92.69 83 HIS A N 1
ATOM 666 C CA . HIS A 1 83 ? -13.471 6.744 10.890 1.00 92.69 83 HIS A CA 1
ATOM 667 C C . HIS A 1 83 ? -11.997 6.330 10.839 1.00 92.69 83 HIS A C 1
ATOM 669 O O . HIS A 1 83 ? -11.324 6.550 9.838 1.00 92.69 83 HIS A O 1
ATOM 675 N N . MET A 1 84 ? -11.505 5.639 11.873 1.00 90.44 84 MET A N 1
ATOM 676 C CA . MET A 1 84 ? -10.137 5.111 11.874 1.00 90.44 84 MET A CA 1
ATOM 677 C C . MET A 1 84 ? -9.876 4.149 10.707 1.00 90.44 84 MET A C 1
ATOM 679 O O . MET A 1 84 ? -8.832 4.219 10.067 1.00 90.44 84 MET A O 1
ATOM 683 N N . VAL A 1 85 ? -10.802 3.227 10.433 1.00 86.00 85 VAL A N 1
ATOM 684 C CA . VAL A 1 85 ? -10.650 2.238 9.356 1.00 86.00 85 VAL A CA 1
ATOM 685 C C . VAL A 1 85 ? -10.739 2.895 7.978 1.00 86.00 85 VAL A C 1
ATOM 687 O O . VAL A 1 85 ? -9.958 2.534 7.099 1.00 86.00 85 VAL A O 1
ATOM 690 N N . ASP A 1 86 ? -11.644 3.853 7.796 1.00 85.56 86 ASP A N 1
ATOM 691 C CA . ASP A 1 86 ? -11.800 4.594 6.545 1.00 85.56 86 ASP A CA 1
ATOM 692 C C . ASP A 1 86 ? -10.555 5.451 6.261 1.00 85.56 86 ASP A C 1
ATOM 694 O O . ASP A 1 86 ? -10.036 5.418 5.147 1.00 85.56 86 ASP A O 1
ATOM 698 N N . PHE A 1 87 ? -9.989 6.111 7.276 1.00 87.81 87 PHE A N 1
ATOM 699 C CA . PHE A 1 87 ? -8.730 6.850 7.143 1.00 87.81 87 PHE A CA 1
ATOM 700 C C . PHE A 1 87 ? -7.537 5.952 6.864 1.00 87.81 87 PHE A C 1
ATOM 702 O O . PHE A 1 87 ? -6.728 6.272 5.995 1.00 87.81 87 PHE A O 1
ATOM 709 N N . ILE A 1 88 ? -7.443 4.796 7.533 1.00 82.19 88 ILE A N 1
ATOM 710 C CA . ILE A 1 88 ? -6.432 3.798 7.175 1.00 82.19 88 ILE A CA 1
ATOM 711 C C . ILE A 1 88 ? -6.599 3.436 5.701 1.00 82.19 88 ILE A C 1
ATOM 713 O O . ILE A 1 88 ? -5.614 3.426 4.987 1.00 82.19 88 ILE A O 1
ATOM 717 N N . GLN A 1 89 ? -7.807 3.192 5.200 1.00 74.75 89 GLN A N 1
ATOM 718 C CA . GLN A 1 89 ? -7.995 2.849 3.786 1.00 74.75 89 GLN A CA 1
ATOM 719 C C . GLN A 1 89 ? -7.675 4.001 2.824 1.00 74.75 89 GLN A C 1
ATOM 721 O O . GLN A 1 89 ? -7.161 3.745 1.736 1.00 74.75 89 GLN A O 1
ATOM 726 N N . GLU A 1 90 ? -7.949 5.248 3.207 1.00 75.50 90 GLU A N 1
ATOM 727 C CA . GLU A 1 90 ? -7.679 6.424 2.379 1.00 75.50 90 GLU A CA 1
ATOM 728 C C . GLU A 1 90 ? -6.193 6.803 2.335 1.00 75.50 90 GLU A C 1
ATOM 730 O O . GLU A 1 90 ? -5.683 7.133 1.264 1.00 75.50 90 GLU A O 1
ATOM 735 N N . LYS A 1 91 ? -5.496 6.752 3.474 1.00 73.94 91 LYS A N 1
ATOM 736 C CA . LYS A 1 91 ? -4.088 7.161 3.593 1.00 73.94 91 LYS A CA 1
ATOM 737 C C . LYS A 1 91 ? -3.089 6.031 3.399 1.00 73.94 91 LYS A C 1
ATOM 739 O O . LYS A 1 91 ? -1.928 6.306 3.125 1.00 73.94 91 LYS A O 1
ATOM 744 N N . SER A 1 92 ? -3.503 4.777 3.567 1.00 63.47 92 SER A N 1
ATOM 745 C CA . SER A 1 92 ? -2.560 3.661 3.639 1.00 63.47 92 SER A CA 1
ATOM 746 C C . SER A 1 92 ? -1.829 3.323 2.345 1.00 63.47 92 SER A C 1
ATOM 748 O O . SER A 1 92 ? -0.678 2.903 2.473 1.00 63.47 92 SER A O 1
ATOM 750 N N . PRO A 1 93 ? -2.454 3.287 1.156 1.00 63.22 93 PRO A N 1
ATOM 751 C CA . PRO A 1 93 ? -1.741 2.728 0.026 1.00 63.22 93 PRO A CA 1
ATOM 752 C C . PRO A 1 93 ? -1.156 3.844 -0.836 1.00 63.22 93 PRO A C 1
ATOM 754 O O . PRO A 1 93 ? -1.869 4.745 -1.271 1.00 63.22 93 PRO A O 1
ATOM 757 N N . ILE A 1 94 ? 0.138 3.727 -1.154 1.00 64.25 94 ILE A N 1
ATOM 758 C CA . ILE A 1 94 ? 0.788 4.523 -2.212 1.00 64.25 94 ILE A CA 1
ATOM 759 C C . ILE A 1 94 ? -0.025 4.410 -3.522 1.00 64.25 94 ILE A C 1
ATOM 761 O O . ILE A 1 94 ? -0.096 5.359 -4.296 1.00 64.25 94 ILE A O 1
ATOM 765 N N . ILE A 1 95 ? -0.710 3.275 -3.730 1.00 67.94 95 ILE A N 1
ATOM 766 C CA . ILE A 1 95 ? -1.665 3.041 -4.821 1.00 67.94 95 ILE A CA 1
ATOM 767 C C . ILE A 1 95 ? -3.104 3.028 -4.275 1.00 67.94 95 ILE A C 1
ATOM 769 O O . ILE A 1 95 ? -3.552 2.044 -3.682 1.00 67.94 95 ILE A O 1
ATOM 773 N N . ARG A 1 96 ? -3.864 4.108 -4.497 1.00 73.75 96 ARG A N 1
ATOM 774 C CA . ARG A 1 96 ? -5.250 4.245 -4.009 1.00 73.75 96 ARG A CA 1
ATOM 775 C C . ARG A 1 96 ? -6.176 3.200 -4.643 1.00 73.75 96 ARG A C 1
ATOM 777 O O . ARG A 1 96 ? -6.337 3.167 -5.860 1.00 73.75 96 ARG A O 1
ATOM 784 N N . LEU A 1 97 ? -6.834 2.391 -3.809 1.00 76.81 97 LEU A N 1
ATOM 785 C CA . LEU A 1 97 ? -7.867 1.448 -4.247 1.00 76.81 97 LEU A CA 1
ATOM 786 C C . LEU A 1 97 ? -9.278 2.035 -4.063 1.00 76.81 97 LEU A C 1
ATOM 788 O O . LEU A 1 97 ? -9.510 2.800 -3.122 1.00 76.81 97 LEU A O 1
ATOM 792 N N . PRO A 1 98 ? -10.249 1.638 -4.904 1.00 81.50 98 PRO A N 1
ATOM 793 C CA . PRO A 1 98 ? -11.670 1.851 -4.638 1.00 81.50 98 PRO A CA 1
ATOM 794 C C . PRO A 1 98 ? -12.091 1.300 -3.263 1.00 81.50 98 PRO A C 1
ATOM 796 O O . PRO A 1 98 ? -11.609 0.248 -2.838 1.00 81.50 98 PRO A O 1
ATOM 799 N N . GLN A 1 99 ? -13.014 1.977 -2.567 1.00 76.62 99 GLN A N 1
ATOM 800 C CA . GLN A 1 99 ? -13.374 1.639 -1.176 1.00 76.62 99 GLN A CA 1
ATOM 801 C C . GLN A 1 99 ? -13.885 0.203 -0.992 1.00 76.62 99 GLN A C 1
ATOM 803 O O . GLN A 1 99 ? -13.553 -0.459 -0.011 1.00 76.62 99 GLN A O 1
ATOM 808 N N . ASN A 1 100 ? -14.687 -0.300 -1.933 1.00 83.06 100 ASN A N 1
ATOM 809 C CA . ASN A 1 100 ? -15.194 -1.672 -1.901 1.00 83.06 100 ASN A CA 1
ATOM 810 C C . ASN A 1 100 ? -14.053 -2.704 -1.911 1.00 83.06 100 ASN A C 1
ATOM 812 O O . ASN A 1 100 ? -14.113 -3.672 -1.162 1.00 83.06 100 ASN A O 1
ATOM 816 N N . LEU A 1 101 ? -13.003 -2.472 -2.701 1.00 84.19 101 LEU A N 1
ATOM 817 C CA . LEU A 1 101 ? -11.820 -3.332 -2.766 1.00 84.19 101 LEU A CA 1
ATOM 818 C C . LEU A 1 101 ? -10.922 -3.156 -1.538 1.00 84.19 101 LEU A C 1
ATOM 820 O O . LEU A 1 101 ? -10.502 -4.145 -0.940 1.00 84.19 101 LEU A O 1
ATOM 824 N N . GLY A 1 102 ? -10.691 -1.909 -1.115 1.00 79.94 102 GLY A N 1
ATOM 825 C CA . GLY A 1 102 ? -9.886 -1.586 0.065 1.00 79.94 102 GLY A CA 1
ATOM 826 C C . GLY A 1 102 ? -10.401 -2.249 1.345 1.00 79.94 102 GLY A C 1
ATOM 827 O O . GLY A 1 102 ? -9.605 -2.749 2.140 1.00 79.94 102 GLY A O 1
ATOM 828 N N . ARG A 1 103 ? -11.727 -2.348 1.515 1.00 80.56 103 ARG A N 1
ATOM 829 C CA . ARG A 1 103 ? -12.347 -3.071 2.639 1.00 80.56 103 ARG A CA 1
ATOM 830 C C . ARG A 1 103 ? -12.008 -4.559 2.635 1.00 80.56 103 ARG A C 1
ATOM 832 O O . ARG A 1 103 ? -11.665 -5.098 3.684 1.00 80.56 103 ARG A O 1
ATOM 839 N N . ILE A 1 104 ? -12.075 -5.221 1.480 1.00 86.12 104 ILE A N 1
ATOM 840 C CA . ILE A 1 104 ? -11.779 -6.658 1.381 1.00 86.12 104 ILE A CA 1
ATOM 841 C C . ILE A 1 104 ? -10.286 -6.898 1.639 1.00 86.12 104 ILE A C 1
ATOM 843 O O . ILE A 1 104 ? -9.944 -7.755 2.450 1.00 86.12 104 ILE A O 1
ATOM 847 N N . VAL A 1 105 ? -9.401 -6.079 1.056 1.00 82.88 105 VAL A N 1
ATOM 848 C CA . VAL A 1 105 ? -7.953 -6.126 1.334 1.00 82.88 105 VAL A CA 1
ATOM 849 C C . VAL A 1 105 ? -7.669 -5.918 2.827 1.00 82.88 105 VAL A C 1
ATOM 851 O O . VAL A 1 105 ? -6.895 -6.659 3.428 1.00 82.88 105 VAL A O 1
ATOM 854 N N . TYR A 1 106 ? -8.342 -4.962 3.475 1.00 79.75 106 TYR A N 1
ATOM 855 C CA . TYR A 1 106 ? -8.226 -4.757 4.919 1.00 79.75 106 TYR A CA 1
ATOM 856 C C . TYR A 1 106 ? -8.609 -6.015 5.719 1.00 79.75 106 TYR A C 1
ATOM 858 O O . TYR A 1 106 ? -7.934 -6.353 6.693 1.00 79.75 106 TYR A O 1
ATOM 866 N N . HIS A 1 107 ? -9.656 -6.735 5.308 1.00 83.44 107 HIS A N 1
ATOM 867 C CA . HIS A 1 107 ? -10.044 -7.996 5.941 1.00 83.44 107 HIS A CA 1
ATOM 868 C C . HIS A 1 107 ? -9.025 -9.119 5.720 1.00 83.44 107 HIS A C 1
ATOM 870 O O . HIS A 1 107 ? -8.839 -9.925 6.631 1.00 83.44 107 HIS A O 1
ATOM 876 N N . ILE A 1 108 ? -8.326 -9.149 4.583 1.00 84.56 108 ILE A N 1
ATOM 877 C CA . ILE A 1 108 ? -7.214 -10.083 4.355 1.00 84.56 108 ILE A CA 1
ATOM 878 C C . ILE A 1 108 ? -6.101 -9.834 5.378 1.00 84.56 108 ILE A C 1
ATOM 880 O O . ILE A 1 108 ? -5.722 -10.753 6.102 1.00 84.56 108 ILE A O 1
ATOM 884 N N . PHE A 1 109 ? -5.644 -8.585 5.519 1.00 79.25 109 PHE A N 1
ATOM 885 C CA . PHE A 1 109 ? -4.603 -8.234 6.493 1.00 79.25 109 PHE A CA 1
ATOM 886 C C . PHE A 1 109 ? -5.040 -8.490 7.934 1.00 79.25 109 PHE A C 1
ATOM 888 O O . PHE A 1 109 ? -4.305 -9.082 8.719 1.00 79.25 109 PHE A O 1
ATOM 895 N N . LYS A 1 110 ? -6.254 -8.065 8.296 1.00 80.56 110 LYS A N 1
ATOM 896 C CA . LYS A 1 110 ? -6.770 -8.203 9.661 1.00 80.56 110 LYS A CA 1
ATOM 897 C C . LYS A 1 110 ? -6.871 -9.667 10.103 1.00 80.56 110 LYS A C 1
ATOM 899 O O . LYS A 1 110 ? -6.652 -9.953 11.277 1.00 80.56 110 LYS A O 1
ATOM 904 N N . ASN A 1 111 ? -7.235 -10.562 9.187 1.00 84.81 111 ASN A N 1
ATOM 905 C CA . ASN A 1 111 ? -7.382 -11.989 9.465 1.00 84.81 111 ASN A CA 1
ATOM 906 C C . ASN A 1 111 ? -6.098 -12.792 9.175 1.00 84.81 111 ASN A C 1
ATOM 908 O O . ASN A 1 111 ? -6.139 -14.016 9.229 1.00 84.81 111 ASN A O 1
ATOM 912 N N . ASN A 1 112 ? -4.968 -12.131 8.884 1.00 82.62 112 ASN A N 1
ATOM 913 C CA . ASN A 1 112 ? -3.701 -12.776 8.512 1.00 82.62 112 ASN A CA 1
ATOM 914 C C . ASN A 1 112 ? -3.848 -13.777 7.349 1.00 82.62 112 ASN A C 1
ATOM 916 O O . ASN A 1 112 ? -3.248 -14.850 7.349 1.00 82.62 112 ASN A O 1
ATOM 920 N N . LEU A 1 113 ? -4.669 -13.425 6.359 1.00 84.06 113 LEU A N 1
ATOM 921 C CA . LEU A 1 113 ? -4.881 -14.221 5.147 1.00 84.06 113 LEU A CA 1
ATOM 922 C C . LEU A 1 113 ? -3.885 -13.867 4.032 1.00 84.06 113 LEU A C 1
ATOM 924 O O . LEU A 1 113 ? -3.985 -14.386 2.920 1.00 84.06 113 LEU A O 1
ATOM 928 N N . ASP A 1 114 ? -2.942 -12.964 4.303 1.00 79.31 114 ASP A N 1
ATOM 929 C CA . ASP A 1 114 ? -1.916 -12.584 3.340 1.00 79.31 114 ASP A CA 1
ATOM 930 C C . ASP A 1 114 ? -0.997 -13.784 3.052 1.00 79.31 114 ASP A C 1
ATOM 932 O O . ASP A 1 114 ? -0.515 -14.453 3.965 1.00 79.31 114 ASP A O 1
ATOM 936 N N . GLY A 1 115 ? -0.813 -14.108 1.771 1.00 78.19 115 GLY A N 1
ATOM 937 C CA . GLY A 1 115 ? -0.052 -15.285 1.336 1.00 78.19 115 GLY A CA 1
ATOM 938 C C . GLY A 1 115 ? -0.793 -16.629 1.401 1.00 78.19 115 GLY A C 1
ATOM 939 O O . GLY A 1 115 ? -0.214 -17.639 1.001 1.00 78.19 115 GLY A O 1
ATOM 940 N N . GLN A 1 116 ? -2.055 -16.671 1.844 1.00 86.31 116 GLN A N 1
ATOM 941 C CA . GLN A 1 116 ? -2.865 -17.894 1.784 1.00 86.31 116 GLN A CA 1
ATOM 942 C C . GLN A 1 116 ? -3.374 -18.201 0.370 1.00 86.31 116 GLN A C 1
ATOM 944 O O . GLN A 1 116 ? -3.347 -17.359 -0.532 1.00 86.31 116 GLN A O 1
ATOM 949 N N . SER A 1 117 ? -3.843 -19.437 0.166 1.00 87.81 117 SER A N 1
ATOM 950 C CA . SER A 1 117 ? -4.409 -19.839 -1.122 1.00 87.81 117 SER A CA 1
ATOM 951 C C . SER A 1 117 ? -5.694 -19.064 -1.430 1.00 87.81 117 SER A C 1
ATOM 953 O O . SER A 1 117 ? -6.485 -18.747 -0.540 1.00 87.81 117 SER A O 1
ATOM 955 N N . ARG A 1 118 ? -5.942 -18.802 -2.719 1.00 90.56 118 ARG A N 1
ATOM 956 C CA . ARG A 1 118 ? -7.147 -18.091 -3.186 1.00 90.56 118 ARG A CA 1
ATOM 957 C C . ARG A 1 118 ? -8.439 -18.764 -2.698 1.00 90.56 118 ARG A C 1
ATOM 959 O O . ARG A 1 118 ? -9.396 -18.073 -2.367 1.00 90.56 118 ARG A O 1
ATOM 966 N N . ASN A 1 119 ? -8.442 -20.094 -2.590 1.00 90.50 119 ASN A N 1
ATOM 967 C CA . ASN A 1 119 ? -9.560 -20.881 -2.067 1.00 90.50 119 ASN A CA 1
ATOM 968 C C . ASN A 1 119 ? -9.833 -20.599 -0.583 1.00 90.50 119 ASN A C 1
ATOM 970 O O . ASN A 1 119 ? -10.978 -20.353 -0.219 1.00 90.50 119 ASN A O 1
ATOM 974 N N . GLN A 1 120 ? -8.794 -20.570 0.255 1.00 89.31 120 GLN A N 1
ATOM 975 C CA . GLN A 1 120 ? -8.932 -20.257 1.683 1.00 89.31 120 GLN A CA 1
ATOM 976 C C . GLN A 1 120 ? -9.415 -18.821 1.903 1.00 89.31 120 GLN A C 1
ATOM 978 O O . GLN A 1 120 ? -10.265 -18.575 2.755 1.00 89.31 120 GLN A O 1
ATOM 983 N N . VAL A 1 121 ? -8.914 -17.869 1.107 1.00 89.31 121 VAL A N 1
ATOM 984 C CA . VAL A 1 121 ? -9.372 -16.471 1.150 1.00 89.31 121 VAL A CA 1
ATOM 985 C C . VAL A 1 121 ? -10.852 -16.373 0.766 1.00 89.31 121 VAL A C 1
ATOM 987 O O . VAL A 1 121 ? -11.614 -15.685 1.445 1.00 89.31 121 VAL A O 1
ATOM 990 N N . ALA A 1 122 ? -11.265 -17.077 -0.294 1.00 92.50 122 ALA A N 1
ATOM 991 C CA . ALA A 1 122 ? -12.652 -17.116 -0.752 1.00 92.50 122 ALA A CA 1
ATOM 992 C C . ALA A 1 122 ? -13.597 -17.691 0.313 1.00 92.50 122 ALA A C 1
ATOM 994 O O . ALA A 1 122 ? -14.618 -17.078 0.617 1.00 92.50 122 ALA A O 1
ATOM 995 N N . GLU A 1 123 ? -13.227 -18.823 0.917 1.00 91.88 123 GLU A N 1
ATOM 996 C CA . GLU A 1 123 ? -14.008 -19.495 1.958 1.00 91.88 123 GLU A CA 1
ATOM 997 C C . GLU A 1 123 ? -14.117 -18.644 3.229 1.00 91.88 123 GLU A C 1
ATOM 999 O O . GLU A 1 123 ? -15.211 -18.439 3.750 1.00 91.88 123 GLU A O 1
ATOM 1004 N N . HIS A 1 124 ? -13.001 -18.075 3.693 1.00 90.75 124 HIS A N 1
ATOM 1005 C CA . HIS A 1 124 ? -12.978 -17.295 4.929 1.00 90.75 124 HIS A CA 1
ATOM 1006 C C . HIS A 1 124 ? -13.748 -15.971 4.817 1.00 90.75 124 HIS A C 1
ATOM 1008 O O . HIS A 1 124 ? -14.323 -15.500 5.798 1.00 90.75 124 HIS A O 1
ATOM 1014 N N . LEU A 1 125 ? -13.745 -15.346 3.635 1.00 88.88 125 LEU A N 1
ATOM 1015 C CA . LEU A 1 125 ? -14.426 -14.070 3.395 1.00 88.88 125 LEU A CA 1
ATOM 1016 C C . LEU A 1 125 ? -15.820 -14.229 2.770 1.00 88.88 125 LEU A C 1
ATOM 1018 O O . LEU A 1 125 ? -16.532 -13.232 2.651 1.00 88.88 125 LEU A O 1
ATOM 1022 N N . GLY A 1 126 ? -16.216 -15.443 2.374 1.00 91.62 126 GLY A N 1
ATOM 1023 C CA . GLY A 1 126 ? -17.495 -15.709 1.712 1.00 91.62 126 GLY A CA 1
ATOM 1024 C C . GLY A 1 126 ? -17.628 -15.030 0.344 1.00 91.62 126 GLY A C 1
ATOM 1025 O O . GLY A 1 126 ? -18.705 -14.543 0.002 1.00 91.62 126 GLY A O 1
ATOM 1026 N N . ILE A 1 127 ? -16.536 -14.944 -0.422 1.00 91.38 127 ILE A N 1
ATOM 1027 C CA . ILE A 1 127 ? -16.488 -14.285 -1.741 1.00 91.38 127 ILE A CA 1
ATOM 1028 C C . ILE A 1 127 ? -16.238 -15.296 -2.865 1.00 91.38 127 ILE A C 1
ATOM 1030 O O . ILE A 1 127 ? -15.784 -16.411 -2.621 1.00 91.38 127 ILE A O 1
ATOM 1034 N N . SER A 1 128 ? -16.511 -14.913 -4.117 1.00 93.44 128 SER A N 1
ATOM 1035 C CA . SER A 1 128 ? -16.206 -15.770 -5.269 1.00 93.44 128 SER A CA 1
ATOM 1036 C C . SER A 1 128 ? -14.696 -15.977 -5.436 1.00 93.44 128 SER A C 1
ATOM 1038 O O . SER A 1 128 ? -13.891 -15.112 -5.082 1.00 93.44 128 SER A O 1
ATOM 1040 N N . LEU A 1 129 ? -14.304 -17.111 -6.027 1.00 92.25 129 LEU A N 1
ATOM 1041 C CA . LEU A 1 129 ? -12.895 -17.432 -6.279 1.00 92.25 129 LEU A CA 1
ATOM 1042 C C . LEU A 1 129 ? -12.218 -16.396 -7.194 1.00 92.25 129 LEU A C 1
ATOM 1044 O O . LEU A 1 129 ? -11.065 -16.037 -6.970 1.00 92.25 129 LEU A O 1
ATOM 1048 N N . GLU A 1 130 ? -12.947 -15.877 -8.184 1.00 91.38 130 GLU A N 1
ATOM 1049 C CA . GLU A 1 130 ? -12.479 -14.793 -9.057 1.00 91.38 130 GLU A CA 1
ATOM 1050 C C . GLU A 1 130 ? -12.176 -13.523 -8.259 1.00 91.38 130 GLU A C 1
ATOM 1052 O O . GLU A 1 130 ? -11.111 -12.924 -8.418 1.00 91.38 130 GLU A O 1
ATOM 1057 N N . LYS A 1 131 ? -13.075 -13.143 -7.340 1.00 88.12 131 LYS A N 1
ATOM 1058 C CA . LYS A 1 131 ? -12.876 -11.962 -6.498 1.00 88.12 131 LYS A CA 1
ATOM 1059 C C . LYS A 1 131 ? -11.733 -12.160 -5.511 1.00 88.12 131 LYS A C 1
ATOM 1061 O O . LYS A 1 131 ? -10.965 -11.231 -5.282 1.00 88.12 131 LYS A O 1
ATOM 1066 N N . ALA A 1 132 ? -11.588 -13.359 -4.953 1.00 89.88 132 ALA A N 1
ATOM 1067 C CA . ALA A 1 132 ? -10.447 -13.692 -4.110 1.00 89.88 132 ALA A CA 1
ATOM 1068 C C . ALA A 1 132 ? -9.130 -13.574 -4.889 1.00 89.88 132 ALA A C 1
ATOM 1070 O O . ALA A 1 132 ? -8.195 -12.959 -4.391 1.00 89.88 132 ALA A O 1
ATOM 1071 N N . ALA A 1 133 ? -9.071 -14.074 -6.129 1.00 89.19 133 ALA A N 1
ATOM 1072 C CA . ALA A 1 133 ? -7.892 -13.937 -6.981 1.00 89.19 133 ALA A CA 1
ATOM 1073 C C . ALA A 1 133 ? -7.525 -12.463 -7.215 1.00 89.19 133 ALA A C 1
ATOM 1075 O O . ALA A 1 133 ? -6.385 -12.078 -6.967 1.00 89.19 133 ALA A O 1
ATOM 1076 N N . GLU A 1 134 ? -8.493 -11.638 -7.618 1.00 89.12 134 GLU A N 1
ATOM 1077 C CA . GLU A 1 134 ? -8.301 -10.198 -7.831 1.00 89.12 134 GLU A CA 1
ATOM 1078 C C . GLU A 1 134 ? -7.768 -9.507 -6.567 1.00 89.12 134 GLU A C 1
ATOM 1080 O O . GLU A 1 134 ? -6.749 -8.819 -6.604 1.00 89.12 134 GLU A O 1
ATOM 1085 N N . VAL A 1 135 ? -8.425 -9.714 -5.423 1.00 86.88 135 VAL A N 1
ATOM 1086 C CA . VAL A 1 135 ? -8.086 -9.010 -4.181 1.00 86.88 135 VAL A CA 1
ATOM 1087 C C . VAL A 1 135 ? -6.756 -9.496 -3.594 1.00 86.88 135 VAL A C 1
ATOM 1089 O O . VAL A 1 135 ? -6.016 -8.688 -3.035 1.00 86.88 135 VAL A O 1
ATOM 1092 N N . THR A 1 136 ? -6.403 -10.774 -3.747 1.00 86.19 136 THR A N 1
ATOM 1093 C CA . THR A 1 136 ? -5.089 -11.289 -3.332 1.00 86.19 136 THR A CA 1
ATOM 1094 C C . THR A 1 136 ? -3.953 -10.654 -4.139 1.00 86.19 136 THR A C 1
ATOM 1096 O O . THR A 1 136 ? -2.941 -10.273 -3.550 1.00 86.19 136 THR A O 1
ATOM 1099 N N . GLU A 1 137 ? -4.111 -10.472 -5.455 1.00 84.94 137 GLU A N 1
ATOM 1100 C CA . GLU A 1 137 ? -3.107 -9.752 -6.256 1.00 84.94 137 GLU A CA 1
ATOM 1101 C C . GLU A 1 137 ? -3.030 -8.270 -5.861 1.00 84.94 137 GLU A C 1
ATOM 1103 O O . GLU A 1 137 ? -1.939 -7.726 -5.685 1.00 84.94 137 GLU A O 1
ATOM 1108 N N . LEU A 1 138 ? -4.173 -7.619 -5.618 1.00 82.50 138 LEU A N 1
ATOM 1109 C CA . LEU A 1 138 ? -4.200 -6.237 -5.127 1.00 82.50 138 LEU A CA 1
ATOM 1110 C C . LEU A 1 138 ? -3.538 -6.088 -3.747 1.00 82.50 138 LEU A C 1
ATOM 1112 O O . LEU A 1 138 ? -2.855 -5.094 -3.508 1.00 82.50 138 LEU A O 1
ATOM 1116 N N . SER A 1 139 ? -3.704 -7.068 -2.852 1.00 78.75 139 SER A N 1
ATOM 1117 C CA . SER A 1 139 ? -3.030 -7.104 -1.544 1.00 78.75 139 SER A CA 1
ATOM 1118 C C . SER A 1 139 ? -1.511 -7.086 -1.713 1.00 78.75 139 SER A C 1
ATOM 1120 O O . SER A 1 139 ? -0.826 -6.284 -1.079 1.00 78.75 139 SER A O 1
ATOM 1122 N N . ARG A 1 140 ? -0.982 -7.892 -2.645 1.00 76.12 140 ARG A N 1
ATOM 1123 C CA . ARG A 1 140 ? 0.455 -7.930 -2.957 1.00 76.12 140 ARG A CA 1
ATOM 1124 C C . ARG A 1 140 ? 0.984 -6.598 -3.467 1.00 76.12 140 ARG A C 1
ATOM 1126 O O . ARG A 1 140 ? 2.050 -6.173 -3.033 1.00 76.12 140 ARG A O 1
ATOM 1133 N N . LEU A 1 141 ? 0.234 -5.924 -4.339 1.00 72.38 141 LEU A N 1
ATOM 1134 C CA . LEU A 1 141 ? 0.612 -4.608 -4.865 1.00 72.38 141 LEU A CA 1
ATOM 1135 C C . LEU A 1 141 ? 0.661 -3.519 -3.781 1.00 72.38 141 LEU A C 1
ATOM 1137 O O . LEU A 1 141 ? 1.364 -2.527 -3.952 1.00 72.38 141 LEU A O 1
ATOM 1141 N N . GLN A 1 142 ? -0.056 -3.686 -2.663 1.00 68.19 142 GLN A N 1
ATOM 1142 C CA . GLN A 1 142 ? 0.033 -2.762 -1.527 1.00 68.19 142 GLN A CA 1
ATOM 1143 C C . GLN A 1 142 ? 1.269 -2.986 -0.646 1.00 68.19 142 GLN A C 1
ATOM 1145 O O . GLN A 1 142 ? 1.641 -2.079 0.102 1.00 68.19 142 GLN A O 1
ATOM 1150 N N . THR A 1 143 ? 1.921 -4.149 -0.726 1.00 68.69 143 THR A N 1
ATOM 1151 C CA . THR A 1 143 ? 3.152 -4.456 0.016 1.00 68.69 143 THR A CA 1
ATOM 1152 C C . THR A 1 143 ? 4.359 -3.902 -0.738 1.00 68.69 143 THR A C 1
ATOM 1154 O O . THR A 1 143 ? 5.140 -4.627 -1.351 1.00 68.69 143 THR A O 1
ATOM 1157 N N . ILE A 1 144 ? 4.495 -2.579 -0.721 1.00 71.06 144 ILE A N 1
ATOM 1158 C CA . ILE A 1 144 ? 5.574 -1.873 -1.413 1.00 71.06 144 ILE A CA 1
ATOM 1159 C C . ILE A 1 144 ? 6.834 -1.914 -0.550 1.00 71.06 144 ILE A C 1
ATOM 1161 O O . ILE A 1 144 ? 6.792 -1.701 0.662 1.00 71.06 144 ILE A O 1
ATOM 1165 N N . LYS A 1 145 ? 7.968 -2.211 -1.182 1.00 73.12 145 LYS A N 1
ATOM 1166 C CA . LYS A 1 145 ? 9.293 -2.149 -0.561 1.00 73.12 145 LYS A CA 1
ATOM 1167 C C . LYS A 1 145 ? 9.947 -0.829 -0.944 1.00 73.12 145 LYS A C 1
ATOM 1169 O O . LYS A 1 145 ? 9.839 -0.399 -2.090 1.00 73.12 145 LYS A O 1
ATOM 1174 N N . SER A 1 146 ? 10.600 -0.182 0.018 1.00 77.62 146 SER A N 1
ATOM 1175 C CA . SER A 1 146 ? 11.381 1.022 -0.266 1.00 77.62 146 SER A CA 1
ATOM 1176 C C . SER A 1 146 ? 12.582 0.652 -1.132 1.00 77.62 146 SER A C 1
ATOM 1178 O O . SER A 1 146 ? 13.235 -0.357 -0.871 1.00 77.62 146 SER A O 1
ATOM 1180 N N . LEU A 1 147 ? 12.895 1.473 -2.134 1.00 74.00 147 LEU A N 1
ATOM 1181 C CA . LEU A 1 147 ? 14.114 1.297 -2.926 1.00 74.00 147 LEU A CA 1
ATOM 1182 C C . LEU A 1 147 ? 15.370 1.547 -2.086 1.00 74.00 147 LEU A C 1
ATOM 1184 O O . LEU A 1 147 ? 16.359 0.846 -2.247 1.00 74.00 147 LEU A O 1
ATOM 1188 N N . ASN A 1 148 ? 15.278 2.435 -1.098 1.00 72.31 148 ASN A N 1
ATOM 1189 C CA . ASN A 1 148 ? 16.365 2.716 -0.160 1.00 72.31 148 ASN A CA 1
ATOM 1190 C C . ASN A 1 148 ? 16.416 1.685 0.982 1.00 72.31 148 ASN A C 1
ATOM 1192 O O . ASN A 1 148 ? 17.075 1.890 2.000 1.00 72.31 148 ASN A O 1
ATOM 1196 N N . GLN A 1 149 ? 15.635 0.601 0.898 1.00 78.00 149 GLN A N 1
ATOM 1197 C CA . GLN A 1 149 ? 15.707 -0.458 1.891 1.00 78.00 149 GLN A CA 1
ATOM 1198 C C . GLN A 1 149 ? 17.071 -1.141 1.777 1.00 78.00 149 GLN A C 1
ATOM 1200 O O . GLN A 1 149 ? 17.388 -1.711 0.734 1.00 78.00 149 GLN A O 1
ATOM 1205 N N . SER A 1 150 ? 17.844 -1.122 2.865 1.00 72.94 150 SER A N 1
ATOM 1206 C CA . SER A 1 150 ? 19.122 -1.829 2.920 1.00 72.94 150 SER A CA 1
ATOM 1207 C C . SER A 1 150 ? 18.913 -3.339 2.778 1.00 72.94 150 SER A C 1
ATOM 1209 O O . SER A 1 150 ? 18.049 -3.947 3.422 1.00 72.94 150 SER A O 1
ATOM 1211 N N . VAL A 1 151 ? 19.717 -3.936 1.911 1.00 69.25 151 VAL A N 1
ATOM 1212 C CA . VAL A 1 151 ? 19.839 -5.363 1.675 1.00 69.25 151 VAL A CA 1
ATOM 1213 C C . VAL A 1 151 ? 21.106 -5.807 2.394 1.00 69.25 151 VAL A C 1
ATOM 1215 O O . VAL A 1 151 ? 22.222 -5.567 1.938 1.00 69.25 151 VAL A O 1
ATOM 1218 N N . ILE A 1 152 ? 20.933 -6.458 3.545 1.00 58.19 152 ILE A N 1
ATOM 1219 C CA . 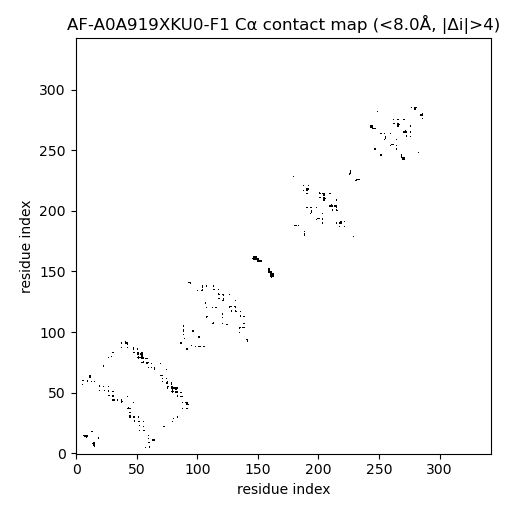ILE A 1 152 ? 22.055 -7.052 4.273 1.00 58.19 152 ILE A CA 1
ATOM 1220 C C . ILE A 1 152 ? 22.526 -8.257 3.461 1.00 58.19 152 ILE A C 1
ATOM 1222 O O . ILE A 1 152 ? 21.901 -9.318 3.482 1.00 58.19 152 ILE A O 1
ATOM 1226 N N . SER A 1 153 ? 23.617 -8.085 2.721 1.00 54.41 153 SER A N 1
ATOM 1227 C CA . SER A 1 153 ? 24.367 -9.206 2.172 1.00 54.41 153 SER A CA 1
ATOM 1228 C C . SER A 1 153 ? 25.427 -9.607 3.195 1.00 54.41 153 SER A C 1
ATOM 1230 O O . SER A 1 153 ? 26.096 -8.758 3.777 1.00 54.41 153 SER A O 1
ATOM 1232 N N . SER A 1 154 ? 25.600 -10.904 3.431 1.00 53.56 154 SER A N 1
ATOM 1233 C CA . SER A 1 154 ? 26.586 -11.460 4.372 1.00 53.56 154 SER A CA 1
ATOM 1234 C C . SER A 1 154 ? 28.055 -11.207 3.980 1.00 53.56 154 SER A C 1
ATOM 1236 O O . SER A 1 154 ? 28.951 -11.799 4.573 1.00 53.56 154 SER A O 1
ATOM 1238 N N . PHE A 1 155 ? 28.305 -10.377 2.964 1.00 48.75 155 PHE A N 1
ATOM 1239 C CA . PHE A 1 155 ? 29.610 -10.166 2.342 1.00 48.75 155 PHE A CA 1
ATOM 1240 C C . PHE A 1 155 ? 30.037 -8.693 2.263 1.00 48.75 155 PHE A C 1
ATOM 1242 O O . PHE A 1 155 ? 31.148 -8.442 1.805 1.00 48.75 155 PHE A O 1
ATOM 1249 N N . ASP A 1 156 ? 29.208 -7.736 2.699 1.00 47.03 156 ASP A N 1
ATOM 1250 C CA . ASP A 1 156 ? 29.530 -6.307 2.600 1.00 47.03 156 ASP A CA 1
ATOM 1251 C C . ASP A 1 156 ? 29.096 -5.551 3.870 1.00 47.03 156 ASP A C 1
ATOM 1253 O O . ASP A 1 156 ? 27.916 -5.543 4.221 1.00 47.03 156 ASP A O 1
ATOM 1257 N N . GLU A 1 157 ? 30.044 -4.923 4.578 1.00 51.25 157 GLU A N 1
ATOM 1258 C CA . GLU A 1 157 ? 29.758 -4.052 5.740 1.00 51.25 157 GLU A CA 1
ATOM 1259 C C . GLU A 1 157 ? 29.097 -2.729 5.311 1.00 51.25 157 GLU A C 1
ATOM 1261 O O . GLU A 1 157 ? 28.438 -2.061 6.108 1.00 51.25 157 GLU A O 1
ATOM 1266 N N . SER A 1 158 ? 29.219 -2.381 4.027 1.00 55.19 158 SER A N 1
ATOM 1267 C CA . SER A 1 158 ? 28.555 -1.241 3.398 1.00 55.19 158 SER A CA 1
ATOM 1268 C C . SER A 1 158 ? 27.235 -1.729 2.798 1.00 55.19 158 SER A C 1
ATOM 1270 O O . SER A 1 158 ? 27.170 -2.041 1.613 1.00 55.19 158 SER A O 1
ATOM 1272 N N . GLY A 1 159 ? 26.201 -1.909 3.624 1.00 56.41 159 GLY A N 1
ATOM 1273 C CA . GLY A 1 159 ? 24.927 -2.492 3.184 1.00 56.41 159 GLY A CA 1
ATOM 1274 C C . GLY A 1 159 ? 24.392 -1.843 1.900 1.00 56.41 159 GLY A C 1
ATOM 1275 O O . GLY A 1 159 ? 24.142 -0.643 1.880 1.00 56.41 159 GLY A O 1
ATOM 1276 N N . SER A 1 160 ? 24.219 -2.633 0.837 1.00 63.62 160 SER A N 1
ATOM 1277 C CA . SER A 1 160 ? 23.666 -2.163 -0.442 1.00 63.62 160 SER A CA 1
ATOM 1278 C C . SER A 1 160 ? 22.183 -1.819 -0.303 1.00 63.62 160 SER A C 1
ATOM 1280 O O . SER A 1 160 ? 21.507 -2.347 0.581 1.00 63.62 160 SER A O 1
ATOM 1282 N N . GLU A 1 161 ? 21.645 -0.975 -1.175 1.00 72.94 161 GLU A N 1
ATOM 1283 C CA . GLU A 1 161 ? 20.216 -0.650 -1.207 1.00 72.94 161 GLU A CA 1
ATOM 1284 C C . GLU A 1 161 ? 19.484 -1.470 -2.278 1.00 72.94 161 GLU A C 1
ATOM 1286 O O . GLU A 1 161 ? 20.074 -1.959 -3.240 1.00 72.94 161 GLU A O 1
ATOM 1291 N N . LEU A 1 162 ? 18.166 -1.634 -2.136 1.00 69.94 162 LEU A N 1
ATOM 1292 C CA . LEU A 1 162 ? 17.337 -2.345 -3.118 1.00 69.94 162 LEU A CA 1
ATOM 1293 C C . LEU A 1 162 ? 17.386 -1.660 -4.500 1.00 69.94 162 LEU A C 1
ATOM 1295 O O . LEU A 1 162 ? 17.310 -2.336 -5.527 1.00 69.94 162 LEU A O 1
ATOM 1299 N N . LEU A 1 163 ? 17.581 -0.336 -4.517 1.00 69.31 163 LEU A N 1
ATOM 1300 C CA . LEU A 1 163 ? 17.798 0.479 -5.711 1.00 69.31 163 LEU A CA 1
ATOM 1301 C C . LEU A 1 163 ? 18.987 -0.008 -6.550 1.00 69.31 163 LEU A C 1
ATOM 1303 O O . LEU A 1 163 ? 18.874 -0.053 -7.773 1.00 69.31 163 LEU A O 1
ATOM 1307 N N . ASP A 1 164 ? 20.077 -0.440 -5.912 1.00 66.12 164 ASP A N 1
ATOM 1308 C CA . ASP A 1 164 ? 21.315 -0.851 -6.590 1.00 66.12 164 ASP A CA 1
ATOM 1309 C C . ASP A 1 164 ? 21.122 -2.097 -7.473 1.00 66.12 164 ASP A C 1
ATOM 1311 O O . ASP A 1 164 ? 21.890 -2.352 -8.403 1.00 66.12 164 ASP A O 1
ATOM 1315 N N . PHE A 1 165 ? 20.076 -2.882 -7.200 1.00 68.56 165 PHE A N 1
ATOM 1316 C CA . PHE A 1 165 ? 19.727 -4.083 -7.960 1.00 68.56 165 PHE A CA 1
ATOM 1317 C C . PHE A 1 165 ? 18.774 -3.801 -9.129 1.00 68.56 165 PHE A C 1
ATOM 1319 O O . PHE A 1 165 ? 18.536 -4.683 -9.962 1.00 68.56 165 PHE A O 1
ATOM 1326 N N . ILE A 1 166 ? 18.225 -2.587 -9.221 1.00 66.62 166 ILE A N 1
ATOM 1327 C CA . ILE A 1 166 ? 17.360 -2.182 -10.325 1.00 66.62 166 ILE A CA 1
ATOM 1328 C C . ILE A 1 166 ? 18.235 -1.633 -11.446 1.00 66.62 166 ILE A C 1
ATOM 1330 O O . ILE A 1 166 ? 18.873 -0.594 -11.322 1.00 66.62 166 ILE A O 1
ATOM 1334 N N . LYS A 1 167 ? 18.246 -2.330 -12.585 1.00 59.06 167 LYS A N 1
ATOM 1335 C CA . LYS A 1 167 ? 18.982 -1.884 -13.774 1.00 59.06 167 LYS A CA 1
ATOM 1336 C C . LYS A 1 167 ? 18.378 -0.576 -14.293 1.00 59.06 167 LYS A C 1
ATOM 1338 O O . LYS A 1 167 ? 17.278 -0.601 -14.850 1.00 59.06 167 LYS A O 1
ATOM 1343 N N . SER A 1 168 ? 19.104 0.536 -14.1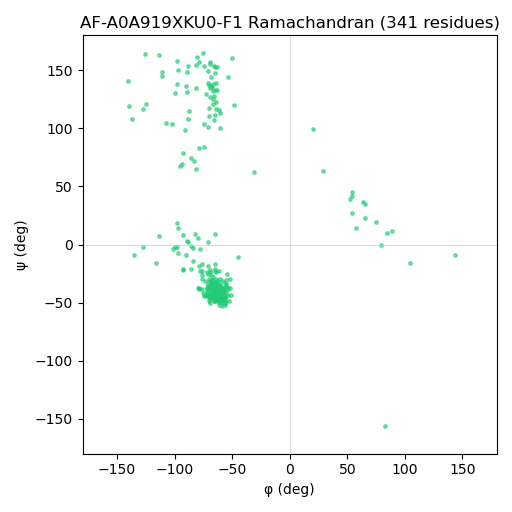81 1.00 53.44 168 SER A N 1
ATOM 1344 C CA . SER A 1 168 ? 18.777 1.735 -14.949 1.00 53.44 168 SER A CA 1
ATOM 1345 C C . SER A 1 168 ? 19.008 1.445 -16.437 1.00 53.44 168 SER A C 1
ATOM 1347 O O . SER A 1 168 ? 20.008 0.849 -16.845 1.00 53.44 168 SER A O 1
ATOM 1349 N N . HIS A 1 169 ? 18.035 1.804 -17.270 1.00 53.47 169 HIS A N 1
ATOM 1350 C CA . HIS A 1 169 ? 18.258 1.961 -18.704 1.00 53.47 169 HIS A CA 1
ATOM 1351 C C . HIS A 1 169 ? 18.529 3.439 -18.934 1.00 53.47 169 HIS A C 1
ATOM 1353 O O . HIS A 1 169 ? 17.690 4.137 -19.492 1.00 53.47 169 HIS A O 1
ATOM 1359 N N . ASP A 1 170 ? 19.665 3.921 -18.435 1.00 53.28 170 ASP A N 1
ATOM 1360 C CA . ASP A 1 170 ? 20.096 5.271 -18.769 1.00 53.28 170 ASP A CA 1
ATOM 1361 C C . ASP A 1 170 ? 20.400 5.278 -20.266 1.00 53.28 170 ASP A C 1
ATOM 1363 O O . ASP A 1 170 ? 21.349 4.642 -20.739 1.00 53.28 170 ASP A O 1
ATOM 1367 N N . ASP A 1 171 ? 19.522 5.922 -21.030 1.00 53.72 171 ASP A N 1
ATOM 1368 C CA . ASP A 1 171 ? 19.705 6.102 -22.459 1.00 53.72 171 ASP A CA 1
ATOM 1369 C C . ASP A 1 171 ? 20.775 7.170 -22.686 1.00 53.72 171 ASP A C 1
ATOM 1371 O O . ASP A 1 171 ? 20.504 8.352 -22.876 1.00 53.72 171 ASP A O 1
ATOM 1375 N N . LEU A 1 172 ? 22.036 6.743 -22.644 1.00 54.91 172 LEU A N 1
ATOM 1376 C CA . LEU A 1 172 ? 23.183 7.608 -22.911 1.00 54.91 172 LEU A CA 1
ATOM 1377 C C . LEU A 1 172 ? 23.292 8.001 -24.396 1.00 54.91 172 LEU A C 1
ATOM 1379 O O . LEU A 1 172 ? 24.244 8.691 -24.765 1.00 54.91 172 LEU A O 1
ATOM 1383 N N . SER A 1 173 ? 22.355 7.578 -25.258 1.00 60.47 173 SER A N 1
ATOM 1384 C CA . SER A 1 173 ? 22.373 7.885 -26.693 1.00 60.47 173 SER A CA 1
ATOM 1385 C C . SER A 1 173 ? 22.416 9.386 -26.959 1.00 60.47 173 SER A C 1
ATOM 1387 O O . SER A 1 173 ? 23.087 9.804 -27.898 1.00 60.47 173 SER A O 1
ATOM 1389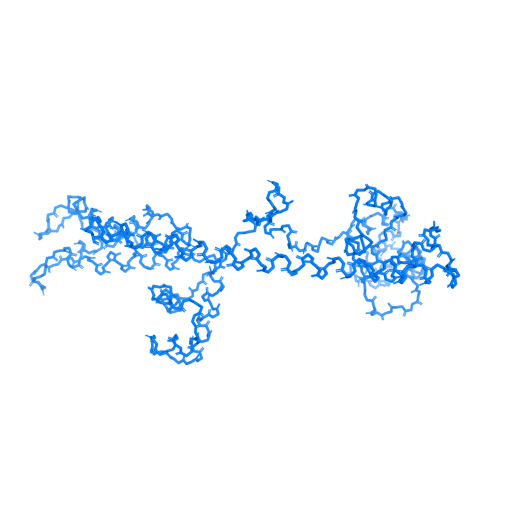 N N . GLU A 1 174 ? 21.797 10.211 -26.110 1.00 63.84 174 GLU A N 1
ATOM 1390 C CA . GLU A 1 174 ? 21.813 11.672 -26.252 1.00 63.84 174 GLU A CA 1
ATOM 1391 C C . GLU A 1 174 ? 23.240 12.251 -26.224 1.00 63.84 174 GLU A C 1
ATOM 1393 O O . GLU A 1 174 ? 23.583 13.113 -27.036 1.00 63.84 174 GLU A O 1
ATOM 1398 N N . ILE A 1 175 ? 24.119 11.723 -25.366 1.00 61.09 175 ILE A N 1
ATOM 1399 C CA . ILE A 1 175 ? 25.521 12.161 -25.267 1.00 61.09 175 ILE A CA 1
ATOM 1400 C C . ILE A 1 175 ? 26.281 11.815 -26.554 1.00 61.09 175 ILE A C 1
ATOM 1402 O O . ILE A 1 175 ? 27.027 12.632 -27.093 1.00 61.09 175 ILE A O 1
ATOM 1406 N N . PHE A 1 176 ? 26.068 10.614 -27.091 1.00 60.88 176 PHE A N 1
ATOM 1407 C CA . PHE A 1 176 ? 26.735 10.184 -28.321 1.00 60.88 176 PHE A CA 1
ATOM 1408 C C . PHE A 1 176 ? 26.209 10.914 -29.561 1.00 60.88 176 PHE A C 1
ATOM 1410 O O . PHE A 1 176 ? 26.985 11.244 -30.459 1.00 60.88 176 PHE A O 1
ATOM 1417 N N . VAL A 1 177 ? 24.903 11.193 -29.610 1.00 72.44 177 VAL A N 1
ATOM 1418 C CA . VAL A 1 177 ? 24.273 11.956 -30.693 1.00 72.44 177 VAL A CA 1
ATOM 1419 C C . VAL A 1 177 ? 24.763 13.401 -30.675 1.00 72.44 177 VAL A C 1
ATOM 1421 O O . VAL A 1 177 ? 25.172 13.909 -31.715 1.00 72.44 177 VAL A O 1
ATOM 1424 N N . THR A 1 178 ? 24.804 14.056 -29.513 1.00 72.44 178 THR A N 1
ATOM 1425 C CA . THR A 1 178 ? 25.306 15.437 -29.393 1.00 72.44 178 THR A CA 1
ATOM 1426 C C . THR A 1 178 ? 26.790 15.550 -29.746 1.00 72.44 178 THR A C 1
ATOM 1428 O O . THR A 1 178 ? 27.180 16.465 -30.473 1.00 72.44 178 THR A O 1
ATOM 1431 N N . GLN A 1 179 ? 27.621 14.591 -29.322 1.00 71.44 179 GLN A N 1
ATOM 1432 C CA . GLN A 1 179 ? 29.027 14.534 -29.723 1.00 71.44 179 GLN A CA 1
ATOM 1433 C C . GLN A 1 179 ? 29.183 14.376 -31.242 1.00 71.44 179 GLN A C 1
ATOM 1435 O O . GLN A 1 179 ? 30.000 15.076 -31.839 1.00 71.44 179 GLN A O 1
ATOM 1440 N N . PHE A 1 180 ? 28.383 13.510 -31.874 1.00 77.88 180 PHE A N 1
ATOM 1441 C CA . PHE A 1 180 ? 28.387 13.346 -33.328 1.00 77.88 180 PHE A CA 1
ATOM 1442 C C . PHE A 1 180 ? 27.943 14.623 -34.048 1.00 77.88 180 PHE A C 1
ATOM 1444 O O . PHE A 1 180 ? 28.623 15.060 -34.975 1.00 77.88 180 PHE A O 1
ATOM 1451 N N . MET A 1 181 ? 26.863 15.264 -33.592 1.00 79.19 181 MET A N 1
ATOM 1452 C CA . MET A 1 181 ? 26.382 16.528 -34.157 1.00 79.19 181 MET A CA 1
ATOM 1453 C C . MET A 1 181 ? 27.500 17.573 -34.190 1.00 79.19 181 MET A C 1
ATOM 1455 O O . MET A 1 181 ? 27.715 18.187 -35.228 1.00 79.19 181 MET A O 1
ATOM 1459 N N . ASN A 1 182 ? 28.297 17.702 -33.125 1.00 81.75 182 ASN A N 1
ATOM 1460 C CA . ASN A 1 182 ? 29.413 18.655 -33.060 1.00 81.75 182 ASN A CA 1
ATOM 1461 C C . ASN A 1 182 ? 30.557 18.386 -34.059 1.00 81.75 182 ASN A C 1
ATOM 1463 O O . ASN A 1 182 ? 31.368 19.277 -34.295 1.00 81.75 182 ASN A O 1
ATOM 1467 N N . THR A 1 183 ? 30.639 17.189 -34.650 1.00 80.69 183 THR A N 1
ATOM 1468 C CA . THR A 1 183 ? 31.626 16.875 -35.705 1.00 80.69 183 THR A CA 1
ATOM 1469 C C . THR A 1 183 ? 31.175 17.293 -37.105 1.00 80.69 183 THR A C 1
ATOM 1471 O O . THR A 1 183 ? 31.985 17.311 -38.032 1.00 80.69 183 THR A O 1
ATOM 1474 N N . LEU A 1 184 ? 29.888 17.606 -37.270 1.00 85.56 184 LEU A N 1
ATOM 1475 C CA . LEU A 1 184 ? 29.283 17.978 -38.543 1.00 85.56 184 LEU A CA 1
ATOM 1476 C C . LEU A 1 184 ? 29.379 19.485 -38.787 1.00 85.56 184 LEU A C 1
ATOM 1478 O O . LEU A 1 184 ? 29.391 20.290 -37.856 1.00 85.56 184 LEU A O 1
ATOM 1482 N N . ASN A 1 185 ? 29.382 19.876 -40.060 1.00 89.38 185 ASN A N 1
ATOM 1483 C CA . ASN A 1 185 ? 29.327 21.290 -40.426 1.00 89.38 185 ASN A CA 1
ATOM 1484 C C . ASN A 1 185 ? 27.946 21.894 -40.090 1.00 89.38 185 ASN A C 1
ATOM 1486 O O . ASN A 1 185 ? 26.954 21.168 -40.118 1.00 89.38 185 ASN A O 1
ATOM 1490 N N . PRO A 1 186 ? 27.815 23.218 -39.872 1.00 85.62 186 PRO A N 1
ATOM 1491 C CA . PRO A 1 186 ? 26.538 23.839 -39.486 1.00 85.62 186 PRO A CA 1
ATOM 1492 C C . PRO A 1 186 ? 25.363 23.516 -40.425 1.00 85.62 186 PRO A C 1
ATOM 1494 O O . PRO A 1 186 ? 24.253 23.256 -39.971 1.00 85.62 186 PRO A O 1
ATOM 1497 N N . LYS A 1 187 ? 25.621 23.451 -41.740 1.00 83.56 187 LYS A N 1
ATOM 1498 C CA . LYS A 1 187 ? 24.617 23.048 -42.741 1.00 83.56 187 LYS A CA 1
ATOM 1499 C C . LYS A 1 187 ? 24.210 21.574 -42.607 1.00 83.56 187 LYS A C 1
ATOM 1501 O O . LYS A 1 187 ? 23.045 21.234 -42.751 1.00 83.56 187 LYS A O 1
ATOM 1506 N N . GLU A 1 188 ? 25.159 20.698 -42.302 1.00 84.38 188 GLU A N 1
ATOM 1507 C CA . GLU A 1 188 ? 24.911 19.266 -42.109 1.00 84.38 188 GLU A CA 1
ATOM 1508 C C . GLU A 1 188 ? 24.158 18.993 -40.800 1.00 84.38 188 GLU A C 1
ATOM 1510 O O . GLU A 1 188 ? 23.266 18.149 -40.771 1.00 84.38 188 GLU A O 1
ATOM 1515 N N . GLN A 1 189 ? 24.479 19.731 -39.731 1.00 85.06 189 GLN A N 1
ATOM 1516 C CA . GLN A 1 189 ? 23.754 19.691 -38.459 1.00 85.06 189 GLN A CA 1
ATOM 1517 C C . GLN A 1 189 ? 22.293 20.099 -38.644 1.00 85.06 189 GLN A C 1
ATOM 1519 O O . GLN A 1 189 ? 21.390 19.404 -38.179 1.00 85.06 189 GLN A O 1
ATOM 1524 N N . GLU A 1 190 ? 22.051 21.210 -39.342 1.00 85.19 190 GLU A N 1
ATOM 1525 C CA . GLU A 1 190 ? 20.699 21.693 -39.611 1.00 85.19 190 GLU A CA 1
ATOM 1526 C C . GLU A 1 190 ? 19.914 20.676 -40.454 1.00 85.19 190 GLU A C 1
ATOM 1528 O O . GLU A 1 190 ? 18.814 20.282 -40.062 1.00 85.19 190 GLU A O 1
ATOM 1533 N N . ALA A 1 191 ? 20.506 20.149 -41.531 1.00 84.44 191 ALA A N 1
ATOM 1534 C CA . ALA A 1 191 ? 19.884 19.111 -42.351 1.00 84.44 191 ALA A CA 1
ATOM 1535 C C . ALA A 1 191 ? 19.572 17.832 -41.550 1.00 84.44 191 ALA A C 1
ATOM 1537 O O . ALA A 1 191 ? 18.458 17.312 -41.631 1.00 84.44 191 ALA A O 1
ATOM 1538 N N . LEU A 1 192 ? 20.511 17.348 -40.728 1.00 83.38 192 LEU A N 1
ATOM 1539 C CA . LEU A 1 192 ? 20.311 16.163 -39.890 1.00 83.38 192 LEU A CA 1
ATOM 1540 C C . LEU A 1 192 ? 19.230 16.389 -38.825 1.00 83.38 192 LEU A C 1
ATOM 1542 O O . LEU A 1 192 ? 18.404 15.508 -38.599 1.00 83.38 192 LEU A O 1
ATOM 1546 N N . SER A 1 193 ? 19.176 17.579 -38.223 1.00 83.75 193 SER A N 1
ATOM 1547 C CA . SER A 1 193 ? 18.138 17.934 -37.251 1.00 83.75 193 SER A CA 1
ATOM 1548 C C . SER A 1 193 ? 16.736 17.917 -37.871 1.00 83.75 193 SER A C 1
ATOM 1550 O O . SER A 1 193 ? 15.793 17.416 -37.258 1.00 83.75 193 SER A O 1
ATOM 1552 N N . LEU A 1 194 ? 16.603 18.387 -39.116 1.00 84.62 194 LEU A N 1
ATOM 1553 C CA . LEU A 1 194 ? 15.343 18.377 -39.855 1.00 84.62 194 LEU A CA 1
ATOM 1554 C C . LEU A 1 194 ? 14.954 16.954 -40.286 1.00 84.62 194 LEU A C 1
ATOM 1556 O O . LEU A 1 194 ? 13.784 16.586 -40.196 1.00 84.62 194 LEU A O 1
ATOM 1560 N N . LEU A 1 195 ? 15.923 16.120 -40.676 1.00 80.88 195 LEU A N 1
ATOM 1561 C CA . LEU A 1 195 ? 15.679 14.697 -40.942 1.00 80.88 195 LEU A CA 1
ATOM 1562 C C . LEU A 1 195 ? 15.191 13.964 -39.685 1.00 80.88 195 LEU A C 1
ATOM 1564 O O . LEU A 1 195 ? 14.232 13.200 -39.758 1.00 80.88 195 LEU A O 1
ATOM 1568 N N . MET A 1 196 ? 15.800 14.226 -38.523 1.00 79.00 196 MET A N 1
ATOM 1569 C CA . MET A 1 196 ? 15.388 13.639 -37.239 1.00 79.00 196 MET A CA 1
ATOM 1570 C C . MET A 1 196 ? 13.981 14.077 -36.810 1.00 79.00 196 MET A C 1
ATOM 1572 O O . MET A 1 196 ? 13.273 13.317 -36.156 1.00 79.00 196 MET A O 1
ATOM 1576 N N . GLN A 1 197 ? 13.554 15.277 -37.208 1.00 81.50 197 GLN A N 1
ATOM 1577 C CA . GLN A 1 197 ? 12.187 15.771 -37.012 1.00 81.50 197 GLN A CA 1
ATOM 1578 C C . GLN A 1 197 ? 11.179 15.180 -38.019 1.00 81.50 197 GLN A C 1
ATOM 1580 O O . GLN A 1 197 ? 9.983 15.444 -37.908 1.00 81.50 197 GLN A O 1
ATOM 1585 N N . GLY A 1 198 ? 11.638 14.369 -38.980 1.00 81.38 198 GLY A N 1
ATOM 1586 C CA . GLY A 1 198 ? 10.798 13.669 -39.952 1.00 81.38 198 GLY A CA 1
ATOM 1587 C C . GLY A 1 198 ? 10.493 14.451 -41.233 1.00 81.38 198 GLY A C 1
ATOM 1588 O O . GLY A 1 198 ? 9.623 14.029 -41.998 1.00 81.38 198 GLY A O 1
ATOM 1589 N N . PHE A 1 199 ? 11.179 15.571 -41.492 1.00 85.81 199 PHE A N 1
ATOM 1590 C CA . PHE A 1 199 ? 11.007 16.321 -42.740 1.00 85.81 199 PHE A CA 1
ATOM 1591 C C . PHE A 1 199 ? 11.552 15.547 -43.942 1.00 85.81 199 PHE A C 1
ATOM 1593 O O . PHE A 1 199 ? 12.582 14.874 -43.869 1.00 85.81 199 PHE A O 1
ATOM 1600 N N . ARG A 1 200 ? 10.874 15.676 -45.087 1.00 85.31 200 ARG A N 1
ATOM 1601 C CA . ARG A 1 200 ? 11.321 15.059 -46.346 1.00 85.31 200 ARG A CA 1
ATOM 1602 C C . ARG A 1 200 ? 12.400 15.911 -47.016 1.00 85.31 200 ARG A C 1
ATOM 1604 O O . ARG A 1 200 ? 12.401 17.130 -46.886 1.00 85.31 200 ARG A O 1
ATOM 1611 N N . GLU A 1 201 ? 13.262 15.299 -47.828 1.00 82.75 201 GLU A N 1
ATOM 1612 C CA . GLU A 1 201 ? 14.381 15.984 -48.508 1.00 82.75 201 GLU A CA 1
ATOM 1613 C C . GLU A 1 201 ? 13.959 17.242 -49.291 1.00 82.75 201 GLU A C 1
ATOM 1615 O O . GLU A 1 201 ? 14.663 18.249 -49.273 1.00 82.75 201 GLU A O 1
ATOM 1620 N N . TYR A 1 202 ? 12.787 17.230 -49.943 1.00 85.81 202 TYR A N 1
ATOM 1621 C CA . TYR A 1 202 ? 12.288 18.407 -50.669 1.00 85.81 202 TYR A CA 1
ATOM 1622 C C . TYR A 1 202 ? 11.852 19.552 -49.735 1.00 85.81 202 TYR A C 1
ATOM 1624 O O . TYR A 1 202 ? 11.921 20.719 -50.117 1.00 85.81 202 TYR A O 1
ATOM 1632 N N . GLU A 1 203 ? 11.394 19.239 -48.521 1.00 85.75 203 GLU A N 1
ATOM 1633 C CA . GLU A 1 203 ? 10.982 20.225 -47.511 1.00 85.75 203 GLU A CA 1
ATOM 1634 C C . GLU A 1 203 ? 12.208 20.864 -46.870 1.00 85.75 203 GLU A C 1
ATOM 1636 O O . GLU A 1 203 ? 12.233 22.077 -46.660 1.00 85.75 203 GLU A O 1
ATOM 1641 N N . ILE A 1 204 ? 13.246 20.056 -46.646 1.00 86.50 204 ILE A N 1
ATOM 1642 C CA . ILE A 1 204 ? 14.558 20.499 -46.174 1.00 86.50 204 ILE A CA 1
ATOM 1643 C C . ILE A 1 204 ? 15.196 21.430 -47.207 1.00 86.50 204 ILE A C 1
ATOM 1645 O O . ILE A 1 204 ? 15.583 22.541 -46.858 1.00 86.50 204 ILE A O 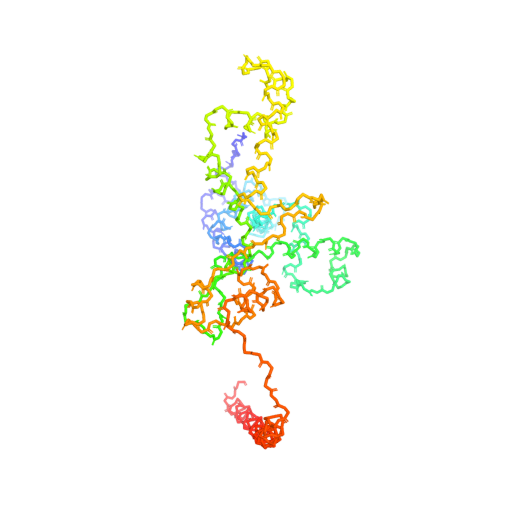1
ATOM 1649 N N . ALA A 1 205 ? 15.199 21.044 -48.488 1.00 87.94 205 ALA A N 1
ATOM 1650 C CA . ALA A 1 205 ? 15.714 21.870 -49.584 1.00 87.94 205 ALA A CA 1
ATOM 1651 C C . ALA A 1 205 ? 15.032 23.246 -49.637 1.00 87.94 205 ALA A C 1
ATOM 1653 O O . ALA A 1 205 ? 15.688 24.286 -49.718 1.00 87.94 205 ALA A O 1
ATOM 1654 N N . ARG A 1 206 ? 13.701 23.264 -49.486 1.00 86.50 206 ARG A N 1
ATOM 1655 C CA . ARG A 1 206 ? 12.909 24.499 -49.470 1.00 86.50 206 ARG A CA 1
ATOM 1656 C C . ARG A 1 206 ? 13.200 25.378 -48.252 1.00 86.50 206 ARG A C 1
ATOM 1658 O O . ARG A 1 206 ? 13.154 26.598 -48.369 1.00 86.50 206 ARG A O 1
ATOM 1665 N N . ARG A 1 207 ? 13.476 24.777 -47.093 1.00 86.50 207 ARG A N 1
ATOM 1666 C CA . ARG A 1 207 ? 13.728 25.489 -45.831 1.00 86.50 207 ARG A CA 1
ATOM 1667 C C . ARG A 1 207 ? 15.148 26.046 -45.755 1.00 86.50 207 ARG A C 1
ATOM 1669 O O . ARG A 1 207 ? 15.335 27.164 -45.294 1.00 86.50 207 ARG A O 1
ATOM 1676 N N . MET A 1 208 ? 16.112 25.295 -46.276 1.00 83.31 208 MET A N 1
ATOM 1677 C CA . MET A 1 208 ? 17.524 25.673 -46.335 1.00 83.31 208 MET A CA 1
ATOM 1678 C C . MET A 1 208 ? 17.870 26.514 -47.578 1.00 83.31 208 MET A C 1
ATOM 1680 O O . MET A 1 208 ? 19.007 26.948 -47.720 1.00 83.31 208 MET A O 1
ATOM 1684 N N . SER A 1 209 ? 16.893 26.781 -48.458 1.00 86.62 209 SER A N 1
ATOM 1685 C CA . SER A 1 209 ? 17.058 27.533 -49.717 1.00 86.62 209 SER A CA 1
ATOM 1686 C C . SER A 1 209 ? 18.163 26.975 -50.625 1.00 86.62 209 SER A C 1
ATOM 1688 O O . SER A 1 209 ? 18.937 27.729 -51.211 1.00 86.62 209 SER A O 1
ATOM 1690 N N . ILE A 1 210 ? 18.226 25.648 -50.735 1.00 87.25 210 ILE A N 1
ATOM 1691 C CA . ILE A 1 210 ? 19.197 24.898 -51.546 1.00 87.25 210 ILE A CA 1
ATOM 1692 C C . ILE A 1 210 ? 18.478 23.942 -52.496 1.00 87.25 210 ILE A C 1
ATOM 1694 O O . ILE A 1 210 ? 17.286 23.660 -52.338 1.00 87.25 210 ILE A O 1
ATOM 1698 N N . PHE A 1 211 ? 19.189 23.445 -53.507 1.00 86.81 211 PHE A N 1
ATOM 1699 C CA . PHE A 1 211 ? 18.612 22.505 -54.463 1.00 86.81 211 PHE A CA 1
ATOM 1700 C C . PHE A 1 211 ? 18.384 21.132 -53.825 1.00 86.81 211 PHE A C 1
ATOM 1702 O O . PHE A 1 211 ? 19.110 20.695 -52.932 1.00 86.81 211 PHE A O 1
ATOM 1709 N N . ARG A 1 212 ? 17.359 20.416 -54.300 1.00 82.81 212 ARG A N 1
ATOM 1710 C CA . ARG A 1 212 ? 17.029 19.074 -53.797 1.00 82.81 212 ARG A CA 1
ATOM 1711 C C . ARG A 1 212 ? 18.189 18.092 -53.986 1.00 82.81 212 ARG A C 1
ATOM 1713 O O . ARG A 1 212 ? 18.391 17.238 -53.130 1.00 82.81 212 ARG A O 1
ATOM 1720 N N . GLU A 1 213 ? 18.928 18.216 -55.085 1.00 83.56 213 GLU A N 1
ATOM 1721 C CA . GLU A 1 213 ? 20.098 17.378 -55.361 1.00 83.56 213 GLU A CA 1
ATOM 1722 C C . GLU A 1 213 ? 21.209 17.589 -54.323 1.00 83.56 213 GLU A C 1
ATOM 1724 O O . GLU A 1 213 ? 21.779 16.611 -53.848 1.00 83.56 213 GLU A O 1
ATOM 1729 N N . GLU A 1 214 ? 21.433 18.832 -53.885 1.00 82.50 214 GLU A N 1
ATOM 1730 C CA . GLU A 1 214 ? 22.418 19.158 -52.843 1.00 82.50 214 GLU A CA 1
ATOM 1731 C C . GLU A 1 214 ? 22.026 18.568 -51.479 1.00 82.50 214 GLU A C 1
ATOM 1733 O O . GLU A 1 214 ? 22.876 18.066 -50.744 1.00 82.50 214 GLU A O 1
ATOM 1738 N N . VAL A 1 215 ? 20.729 18.564 -51.142 1.00 83.06 215 VAL A N 1
ATOM 1739 C CA . VAL A 1 215 ? 20.234 17.895 -49.925 1.00 83.06 215 VAL A CA 1
ATOM 1740 C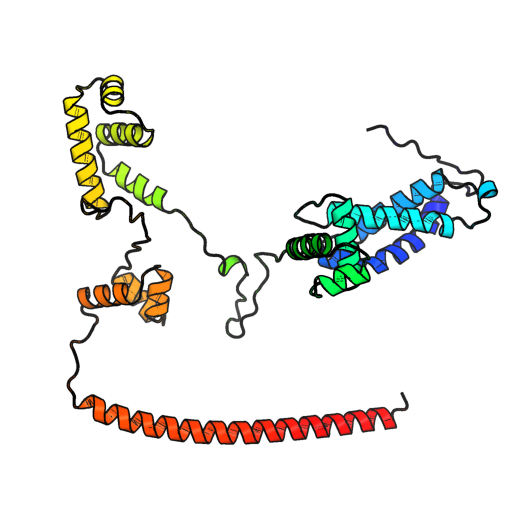 C . VAL A 1 215 ? 20.421 16.385 -50.017 1.00 83.06 215 VAL A C 1
ATOM 1742 O O . VAL A 1 215 ? 20.855 15.773 -49.046 1.00 83.06 215 VAL A O 1
ATOM 1745 N N . ALA A 1 216 ? 20.119 15.779 -51.167 1.00 81.00 216 ALA A N 1
ATOM 1746 C CA . ALA A 1 216 ? 20.275 14.341 -51.366 1.00 81.00 216 ALA A CA 1
ATOM 1747 C C . ALA A 1 216 ? 21.747 13.903 -51.250 1.00 81.00 216 ALA A C 1
ATOM 1749 O O . ALA A 1 216 ? 22.039 12.887 -50.616 1.00 81.00 216 ALA A O 1
ATOM 1750 N N . GLU A 1 217 ? 22.679 14.682 -51.803 1.00 84.38 217 GLU A N 1
ATOM 1751 C CA . GLU A 1 217 ? 24.119 14.450 -51.652 1.00 84.38 217 GLU A CA 1
ATOM 1752 C C . GLU A 1 217 ? 24.552 14.570 -50.182 1.00 84.38 217 GLU A C 1
ATOM 1754 O O . GLU A 1 217 ? 25.192 13.662 -49.645 1.00 84.38 217 GLU A O 1
ATOM 1759 N N . MET A 1 218 ? 24.095 15.617 -49.488 1.00 82.12 218 MET A N 1
ATOM 1760 C CA . MET A 1 218 ? 24.372 15.826 -48.065 1.00 82.12 218 MET A CA 1
ATOM 1761 C C . MET A 1 218 ? 23.824 14.693 -47.187 1.00 82.12 218 MET A C 1
ATOM 1763 O O . MET A 1 218 ? 24.515 14.223 -46.285 1.00 82.12 218 MET A O 1
ATOM 1767 N N . VAL A 1 219 ? 22.615 14.194 -47.461 1.00 81.44 219 VAL A N 1
ATOM 1768 C CA . VAL A 1 219 ? 22.032 13.040 -46.754 1.00 81.44 219 VAL A CA 1
ATOM 1769 C C . VAL A 1 219 ? 22.888 11.789 -46.963 1.00 81.44 219 VAL A C 1
ATOM 1771 O O . VAL A 1 219 ? 23.146 11.053 -46.008 1.00 81.44 219 VAL A O 1
ATOM 1774 N N . GLN A 1 220 ? 23.371 11.540 -48.183 1.00 81.00 220 GLN A N 1
ATOM 1775 C CA . GLN A 1 220 ? 24.246 10.398 -48.457 1.00 81.00 220 GLN A CA 1
ATOM 1776 C C . GLN A 1 220 ? 25.589 10.503 -47.728 1.00 81.00 220 GLN A C 1
ATOM 1778 O O . GLN A 1 220 ? 26.094 9.494 -47.225 1.00 81.00 220 GLN A O 1
ATOM 1783 N N . GLU A 1 221 ? 26.179 11.697 -47.657 1.00 82.12 221 GLU A N 1
ATOM 1784 C CA . GLU A 1 221 ? 27.396 11.932 -46.879 1.00 82.12 221 GLU A CA 1
ATOM 1785 C C . GLU A 1 221 ? 27.159 11.763 -45.378 1.00 82.12 221 GLU A C 1
ATOM 1787 O O . GLU A 1 221 ? 27.927 11.062 -44.715 1.00 82.12 221 GLU A O 1
ATOM 1792 N N . LEU A 1 222 ? 26.065 12.313 -44.849 1.00 81.25 222 LEU A N 1
ATOM 1793 C CA . LEU A 1 222 ? 25.649 12.138 -43.458 1.00 81.25 222 LEU A CA 1
ATOM 1794 C C . LEU A 1 222 ? 25.489 10.659 -43.106 1.00 81.25 222 LEU A C 1
ATOM 1796 O O . LEU A 1 222 ? 26.035 10.207 -42.103 1.00 81.25 222 LEU A O 1
ATOM 1800 N N . GLN A 1 223 ? 24.827 9.872 -43.956 1.00 77.25 223 GLN A N 1
ATOM 1801 C CA . GLN A 1 223 ? 24.684 8.427 -43.759 1.00 77.25 223 GLN A CA 1
ATOM 1802 C C . GLN A 1 223 ? 26.037 7.706 -43.709 1.00 77.25 223 GLN A C 1
ATOM 1804 O O . GLN A 1 223 ? 26.219 6.806 -42.889 1.00 77.25 223 GLN A O 1
ATOM 1809 N N . LYS A 1 224 ? 27.007 8.100 -44.547 1.00 76.62 224 LYS A N 1
ATOM 1810 C CA . LYS A 1 224 ? 28.373 7.548 -44.502 1.00 76.62 224 LYS A CA 1
ATOM 1811 C C . LYS A 1 224 ? 29.090 7.935 -43.206 1.00 76.62 224 LYS A C 1
ATOM 1813 O O . LYS A 1 224 ? 29.714 7.075 -42.587 1.00 76.62 224 LYS A O 1
ATOM 1818 N N . LYS A 1 225 ? 28.984 9.199 -42.776 1.00 78.50 225 LYS A N 1
ATOM 1819 C CA . LYS A 1 225 ? 29.592 9.697 -41.530 1.00 78.50 225 LYS A CA 1
ATOM 1820 C C . LYS A 1 225 ? 28.991 9.015 -40.298 1.00 78.50 225 LYS A C 1
ATOM 1822 O O . LYS A 1 225 ? 29.744 8.585 -39.431 1.00 78.50 225 LYS A O 1
ATOM 1827 N N . VAL A 1 226 ? 27.668 8.835 -40.255 1.00 74.06 226 VAL A N 1
ATOM 1828 C CA . VAL A 1 226 ? 26.964 8.080 -39.202 1.00 74.06 226 VAL A CA 1
ATOM 1829 C C . VAL A 1 226 ? 27.431 6.624 -39.185 1.00 74.06 226 VAL A C 1
ATOM 1831 O O . VAL A 1 226 ? 27.809 6.113 -38.134 1.00 74.06 226 VAL A O 1
ATOM 1834 N N . ALA A 1 227 ? 27.462 5.960 -40.344 1.00 68.12 227 ALA A N 1
ATOM 1835 C CA . ALA A 1 227 ? 27.912 4.574 -40.453 1.00 68.12 227 ALA A CA 1
ATOM 1836 C C . ALA A 1 227 ? 29.355 4.388 -39.959 1.00 68.12 227 ALA A C 1
ATOM 1838 O O . ALA A 1 227 ? 29.637 3.430 -39.242 1.00 68.12 227 ALA A O 1
ATOM 1839 N N . LEU A 1 228 ? 30.253 5.323 -40.283 1.00 69.94 228 LEU A N 1
ATOM 1840 C CA . LEU A 1 228 ? 31.646 5.297 -39.837 1.00 69.94 228 LEU A CA 1
ATOM 1841 C C . LEU A 1 228 ? 31.785 5.587 -38.335 1.00 69.94 228 LEU A C 1
ATOM 1843 O O . LEU A 1 228 ? 32.520 4.885 -37.646 1.00 69.94 228 LEU A O 1
ATOM 1847 N N . HIS A 1 229 ? 31.076 6.599 -37.827 1.00 67.38 229 HIS A N 1
ATOM 1848 C CA . HIS A 1 229 ? 31.161 7.031 -36.430 1.00 67.38 229 HIS A CA 1
ATOM 1849 C C . HIS A 1 229 ? 30.560 6.002 -35.463 1.00 67.38 229 HIS A C 1
ATOM 1851 O O . HIS A 1 229 ? 31.118 5.743 -34.399 1.00 67.38 229 HIS A O 1
ATOM 1857 N N . PHE A 1 230 ? 29.442 5.378 -35.844 1.00 63.75 230 PHE A N 1
ATOM 1858 C CA . PHE A 1 230 ? 28.738 4.393 -35.018 1.00 63.75 230 PHE A CA 1
ATOM 1859 C C . PHE A 1 230 ? 29.043 2.933 -35.399 1.00 63.75 230 PHE A C 1
ATOM 1861 O O . PHE A 1 230 ? 28.561 2.016 -34.735 1.00 63.75 230 PHE A O 1
ATOM 1868 N N . GLY A 1 231 ? 29.855 2.693 -36.436 1.00 57.06 231 GLY A N 1
ATOM 1869 C CA . GLY A 1 231 ? 30.248 1.349 -36.876 1.00 57.06 231 GLY A CA 1
ATOM 1870 C C . GLY A 1 231 ? 29.086 0.508 -37.417 1.00 57.06 231 GLY A C 1
ATOM 1871 O O . GLY A 1 231 ? 29.048 -0.703 -37.192 1.00 57.06 231 GLY A O 1
ATOM 1872 N N . ILE A 1 232 ? 28.121 1.146 -38.085 1.00 56.06 232 ILE A N 1
ATOM 1873 C CA . ILE A 1 232 ? 26.948 0.489 -38.676 1.00 56.06 232 ILE A CA 1
ATOM 1874 C C . ILE A 1 232 ? 27.315 0.046 -40.099 1.00 56.06 232 ILE A C 1
ATOM 1876 O O . ILE A 1 232 ? 27.452 0.877 -40.996 1.00 56.06 232 ILE A O 1
ATOM 1880 N N . GLU A 1 233 ? 27.485 -1.259 -40.328 1.00 45.94 233 GLU A N 1
ATOM 1881 C CA . GLU A 1 233 ? 27.600 -1.802 -41.688 1.00 45.94 233 GLU A CA 1
ATOM 1882 C C . GLU A 1 233 ? 26.240 -1.712 -42.402 1.00 45.94 233 GLU A C 1
ATOM 1884 O O . GLU A 1 233 ? 25.190 -1.989 -41.819 1.00 45.94 233 GLU A O 1
ATOM 1889 N N . ARG A 1 234 ? 26.241 -1.304 -43.680 1.00 41.25 234 ARG A N 1
ATOM 1890 C CA . ARG A 1 234 ? 25.020 -1.229 -44.498 1.00 41.25 234 ARG A CA 1
ATOM 1891 C C . ARG A 1 234 ? 24.393 -2.625 -44.614 1.00 41.25 234 ARG A C 1
ATOM 1893 O O . ARG A 1 234 ? 24.970 -3.485 -45.272 1.00 41.25 234 ARG A O 1
ATOM 1900 N N . GLY A 1 235 ? 23.212 -2.827 -44.024 1.00 41.78 235 GLY A N 1
ATOM 1901 C CA . GLY A 1 235 ? 22.409 -4.042 -44.225 1.00 41.78 235 GLY A CA 1
ATOM 1902 C C . GLY A 1 235 ? 21.643 -4.575 -43.012 1.00 41.78 235 GLY A C 1
ATOM 1903 O O . GLY A 1 235 ? 20.817 -5.463 -43.186 1.00 41.78 235 GLY A O 1
ATOM 1904 N N . SER A 1 236 ? 21.855 -4.060 -41.800 1.00 38.91 236 SER A N 1
ATOM 1905 C CA . SER A 1 236 ? 21.106 -4.508 -40.617 1.00 38.91 236 SER A CA 1
ATOM 1906 C C . SER A 1 236 ? 19.880 -3.627 -40.358 1.00 38.91 236 SER A C 1
ATOM 1908 O O . SER A 1 236 ? 19.841 -2.865 -39.391 1.00 38.91 236 SER A O 1
ATOM 1910 N N . GLU A 1 237 ? 18.871 -3.707 -41.227 1.00 37.78 237 GLU A N 1
ATOM 1911 C CA . GLU A 1 237 ? 17.521 -3.299 -40.834 1.00 37.78 237 GLU A CA 1
ATOM 1912 C C . GLU A 1 237 ? 16.985 -4.329 -39.828 1.00 37.78 237 GLU A C 1
ATOM 1914 O O . GLU A 1 237 ? 16.850 -5.509 -40.141 1.00 37.78 237 GLU A O 1
ATOM 1919 N N . GLY A 1 238 ? 16.701 -3.894 -38.600 1.00 38.81 238 GLY A N 1
ATOM 1920 C CA . GLY A 1 238 ? 15.880 -4.663 -37.656 1.00 38.81 238 GLY A CA 1
ATOM 1921 C C . GLY A 1 238 ? 16.601 -5.375 -36.509 1.00 38.81 238 GLY A C 1
ATOM 1922 O O . GLY A 1 238 ? 15.953 -5.663 -35.505 1.00 38.81 238 GLY A O 1
ATOM 1923 N N . GLU A 1 239 ? 17.921 -5.564 -36.548 1.00 34.88 239 GLU A N 1
ATOM 1924 C CA . GLU A 1 239 ? 18.688 -5.868 -35.328 1.00 34.88 239 GLU A CA 1
ATOM 1925 C C . GLU A 1 239 ? 19.056 -4.545 -34.660 1.00 34.88 239 GLU A C 1
ATOM 1927 O O . GLU A 1 239 ? 20.170 -4.033 -34.775 1.00 34.88 239 GLU A O 1
ATOM 1932 N N . GLY A 1 240 ? 18.039 -3.940 -34.036 1.00 33.28 240 GLY A N 1
ATOM 1933 C CA . GLY A 1 240 ? 18.148 -2.678 -33.316 1.00 33.28 240 GLY A CA 1
ATOM 1934 C C . GLY A 1 240 ? 19.306 -2.685 -32.331 1.00 33.28 240 GLY A C 1
ATOM 1935 O O . GLY A 1 240 ? 19.768 -3.757 -31.961 1.00 33.28 240 GLY A O 1
ATOM 1936 N N . LEU A 1 241 ? 19.736 -1.481 -31.940 1.00 40.09 241 LEU A N 1
ATOM 1937 C CA . LEU A 1 241 ? 20.736 -1.103 -30.932 1.00 40.09 241 LEU A CA 1
ATOM 1938 C C . LEU A 1 241 ? 20.859 -2.068 -29.724 1.00 40.09 241 LEU A C 1
ATOM 1940 O O . LEU A 1 241 ? 20.663 -1.695 -28.567 1.00 40.09 241 LEU A O 1
ATOM 1944 N N . GLN A 1 242 ? 21.232 -3.322 -29.947 1.00 40.41 242 GLN A N 1
ATOM 1945 C CA . GLN A 1 242 ? 21.553 -4.283 -28.917 1.00 40.41 242 GLN A CA 1
ATOM 1946 C C . GLN A 1 242 ? 22.958 -3.919 -28.490 1.00 40.41 242 GLN A C 1
ATOM 1948 O O . GLN A 1 242 ? 23.934 -4.445 -29.018 1.00 40.41 242 GLN A O 1
ATOM 1953 N N . LYS A 1 243 ? 23.023 -2.924 -27.597 1.00 46.09 243 LYS A N 1
ATOM 1954 C CA . LYS A 1 243 ? 24.053 -2.735 -26.575 1.00 46.09 243 LYS A CA 1
ATOM 1955 C C . LYS A 1 243 ? 25.411 -3.314 -26.983 1.00 46.09 243 LYS A C 1
ATOM 1957 O O . LYS A 1 243 ? 25.942 -4.202 -26.326 1.00 46.09 243 LYS A O 1
ATOM 1962 N N . LYS A 1 244 ? 26.019 -2.792 -28.051 1.00 42.41 244 LYS A N 1
ATOM 1963 C CA . LYS A 1 244 ? 27.449 -3.010 -28.295 1.00 42.41 244 LYS A CA 1
ATOM 1964 C C . LYS A 1 244 ? 28.214 -2.017 -27.425 1.00 42.41 244 LYS A C 1
ATOM 1966 O O . LYS A 1 244 ? 28.860 -1.106 -27.928 1.00 42.41 244 LYS A O 1
ATOM 1971 N N . PHE A 1 245 ? 28.111 -2.167 -26.104 1.00 46.94 245 PHE A N 1
ATOM 1972 C CA . PHE A 1 245 ? 29.018 -1.476 -25.196 1.00 46.94 245 PHE A CA 1
ATOM 1973 C C . PHE A 1 245 ? 30.420 -2.014 -25.467 1.00 46.94 245 PHE A C 1
ATOM 1975 O O . PHE A 1 245 ? 30.710 -3.205 -25.338 1.00 46.94 245 PHE A O 1
ATOM 1982 N N . ASN A 1 246 ? 31.287 -1.129 -25.925 1.00 56.03 246 ASN A N 1
ATOM 1983 C CA . ASN A 1 246 ? 32.618 -1.485 -26.358 1.00 56.03 246 ASN A CA 1
ATOM 1984 C C . ASN A 1 246 ? 33.564 -1.368 -25.155 1.00 56.03 246 ASN A C 1
ATOM 1986 O O . ASN A 1 246 ? 33.982 -0.264 -24.825 1.00 56.03 246 ASN A O 1
ATOM 1990 N N . VAL A 1 247 ? 33.887 -2.475 -24.474 1.00 68.12 247 VAL A N 1
ATOM 1991 C CA . VAL A 1 247 ? 34.921 -2.437 -23.422 1.00 68.12 247 VAL A CA 1
ATOM 1992 C C . VAL A 1 247 ? 36.282 -2.206 -24.072 1.00 68.12 247 VAL A C 1
ATOM 1994 O O . VAL A 1 247 ? 36.639 -2.910 -25.021 1.00 68.12 247 VAL A O 1
ATOM 1997 N N . THR A 1 248 ? 37.029 -1.199 -23.612 1.00 75.88 248 THR A N 1
ATOM 1998 C CA . THR A 1 248 ? 38.399 -0.949 -24.085 1.00 75.88 248 THR A CA 1
ATOM 1999 C C . THR A 1 248 ? 39.393 -1.874 -23.380 1.00 75.88 248 THR A C 1
ATOM 2001 O O . THR A 1 248 ? 39.108 -2.433 -22.318 1.00 75.88 248 THR A O 1
ATOM 2004 N N . LYS A 1 249 ? 40.589 -2.047 -23.961 1.00 72.75 249 LYS A N 1
ATOM 2005 C CA . LYS A 1 249 ? 41.646 -2.877 -23.361 1.00 72.75 249 LYS A CA 1
ATOM 2006 C C . LYS A 1 249 ? 42.037 -2.359 -21.971 1.00 72.75 249 LYS A C 1
ATOM 2008 O O . LYS A 1 249 ? 42.203 -3.156 -21.059 1.00 72.75 249 LYS A O 1
ATOM 2013 N N . GLU A 1 250 ? 42.133 -1.043 -21.808 1.00 72.81 250 GLU A N 1
ATOM 2014 C CA . GLU A 1 250 ? 42.476 -0.387 -20.539 1.00 72.81 250 GLU A CA 1
ATOM 2015 C C . GLU A 1 250 ? 41.403 -0.628 -19.471 1.00 72.81 250 GLU A C 1
ATOM 2017 O O . GLU A 1 250 ? 41.716 -1.114 -18.389 1.00 72.81 250 GLU A O 1
ATOM 2022 N N . GLN A 1 251 ? 40.125 -0.426 -19.810 1.00 71.56 251 GLN A N 1
ATOM 2023 C CA . GLN A 1 251 ? 39.002 -0.679 -18.899 1.00 71.56 251 GLN A CA 1
ATOM 2024 C C . GLN A 1 251 ? 38.916 -2.147 -18.463 1.00 71.56 251 GLN A C 1
ATOM 2026 O O . GLN A 1 251 ? 38.625 -2.441 -17.304 1.00 71.56 251 GLN A O 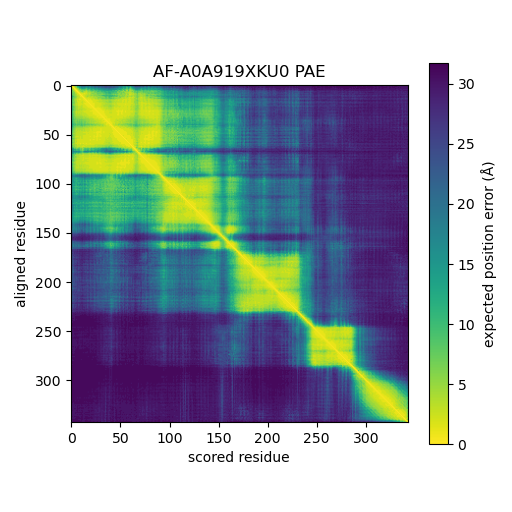1
ATOM 2031 N N . TYR A 1 252 ? 39.184 -3.081 -19.381 1.00 80.88 252 TYR A N 1
ATOM 2032 C CA . TYR A 1 252 ? 39.250 -4.504 -19.059 1.00 80.88 252 TYR A CA 1
ATOM 2033 C C . TYR A 1 252 ? 40.389 -4.807 -18.071 1.00 80.88 252 TYR A C 1
ATOM 2035 O O . TYR A 1 252 ? 40.173 -5.520 -17.090 1.00 80.88 252 TYR A O 1
ATOM 2043 N N . MET A 1 253 ? 41.587 -4.259 -18.300 1.00 75.38 253 MET A N 1
ATOM 2044 C CA . MET A 1 253 ? 42.752 -4.505 -17.442 1.00 75.38 253 MET A CA 1
ATOM 2045 C C . MET A 1 253 ? 42.583 -3.891 -16.048 1.00 75.38 253 MET A C 1
ATOM 2047 O O . MET A 1 253 ? 42.892 -4.559 -15.064 1.00 75.38 253 MET A O 1
ATOM 2051 N N . ASP A 1 254 ? 42.001 -2.696 -15.944 1.00 76.75 254 ASP A N 1
ATOM 2052 C CA . ASP A 1 254 ? 41.684 -2.050 -14.664 1.00 76.75 254 ASP A CA 1
ATOM 2053 C C . ASP A 1 254 ? 40.699 -2.869 -13.824 1.00 76.75 254 ASP A C 1
ATOM 2055 O O . ASP A 1 254 ? 40.860 -3.027 -12.612 1.00 76.75 254 ASP A O 1
ATOM 2059 N N . LEU A 1 255 ? 39.666 -3.425 -14.458 1.00 77.69 255 LEU A N 1
ATOM 2060 C CA . LEU A 1 255 ? 38.692 -4.268 -13.770 1.00 77.69 255 LEU A CA 1
ATOM 2061 C C . LEU A 1 255 ? 39.286 -5.619 -13.373 1.00 77.69 255 LEU A C 1
ATOM 2063 O O . LEU A 1 255 ? 38.993 -6.122 -12.290 1.00 77.69 255 LEU A O 1
ATOM 2067 N N . ARG A 1 256 ? 40.173 -6.183 -14.195 1.00 80.88 256 ARG A N 1
ATOM 2068 C CA . ARG A 1 256 ? 40.935 -7.382 -13.825 1.00 80.88 256 ARG A CA 1
ATOM 2069 C C . ARG A 1 256 ? 41.888 -7.115 -12.660 1.00 80.88 256 ARG A C 1
ATOM 2071 O O . ARG A 1 256 ? 41.977 -7.961 -11.776 1.00 80.88 256 ARG A O 1
ATOM 2078 N N . ALA A 1 257 ? 42.539 -5.952 -12.614 1.00 77.00 257 ALA A N 1
ATOM 2079 C CA . ALA A 1 257 ? 43.390 -5.542 -11.494 1.00 77.00 257 ALA A CA 1
ATOM 2080 C C . ALA A 1 257 ? 42.590 -5.367 -10.191 1.00 77.00 257 ALA A C 1
ATOM 2082 O O . ALA A 1 257 ? 43.080 -5.694 -9.115 1.00 77.00 257 ALA A O 1
ATOM 2083 N N . LYS A 1 258 ? 41.326 -4.938 -10.296 1.00 76.31 258 LYS A N 1
ATOM 2084 C CA . LYS A 1 258 ? 40.359 -4.867 -9.185 1.00 76.31 258 LYS A CA 1
ATOM 2085 C C . LYS A 1 258 ? 39.709 -6.218 -8.834 1.00 76.31 258 LYS A C 1
ATOM 2087 O O . LYS A 1 258 ? 38.804 -6.255 -8.007 1.00 76.31 258 LYS A O 1
ATOM 2092 N N . GLY A 1 259 ? 40.134 -7.320 -9.459 1.00 78.50 259 GLY A N 1
ATOM 2093 C CA . GLY A 1 259 ? 39.687 -8.680 -9.132 1.00 78.50 259 GLY A CA 1
ATOM 2094 C C . GLY A 1 259 ? 38.375 -9.133 -9.786 1.00 78.50 259 GLY A C 1
ATOM 2095 O O . GLY A 1 259 ? 37.858 -10.192 -9.433 1.00 78.50 259 GLY A O 1
ATOM 2096 N N . PHE A 1 260 ? 37.819 -8.386 -10.746 1.00 74.25 260 PHE A N 1
ATOM 2097 C CA . PHE A 1 260 ? 36.591 -8.798 -11.436 1.00 74.25 260 PHE A CA 1
ATOM 2098 C C . PHE A 1 260 ? 36.841 -9.988 -12.380 1.00 74.25 260 PHE A C 1
ATOM 2100 O O . PHE A 1 260 ? 37.839 -10.037 -13.099 1.00 74.25 260 PHE A O 1
ATOM 2107 N N . THR A 1 261 ? 35.910 -10.947 -12.413 1.00 78.50 261 THR A N 1
ATOM 2108 C CA . THR A 1 261 ? 35.961 -12.098 -13.331 1.00 78.50 261 THR A CA 1
ATOM 2109 C C . THR A 1 261 ? 35.507 -11.712 -14.737 1.00 78.50 261 THR A C 1
ATOM 2111 O O . THR A 1 261 ? 34.740 -10.769 -14.913 1.00 78.50 261 THR A O 1
ATOM 2114 N N . ASP A 1 262 ? 35.930 -12.469 -15.752 1.00 74.56 262 ASP A N 1
ATOM 2115 C CA . ASP A 1 262 ? 35.585 -12.181 -17.152 1.00 74.56 262 ASP A CA 1
ATOM 2116 C C . ASP A 1 262 ? 34.072 -12.191 -17.390 1.00 74.56 262 ASP A C 1
ATOM 2118 O O . ASP A 1 262 ? 33.573 -11.310 -18.077 1.00 74.56 262 ASP A O 1
ATOM 2122 N N . ALA A 1 263 ? 33.340 -13.114 -16.757 1.00 70.50 263 ALA A N 1
ATOM 2123 C CA . ALA A 1 263 ? 31.879 -13.168 -16.828 1.00 70.50 263 ALA A CA 1
ATOM 2124 C C . ALA A 1 263 ? 31.231 -11.912 -16.225 1.00 70.50 263 ALA A C 1
ATOM 2126 O O . ALA A 1 263 ? 30.311 -11.339 -16.798 1.00 70.50 263 ALA A O 1
ATOM 2127 N N . ARG A 1 264 ? 31.762 -11.422 -15.097 1.00 71.06 264 ARG A N 1
ATOM 2128 C CA . ARG A 1 264 ? 31.247 -10.223 -14.423 1.00 71.06 264 ARG A CA 1
ATOM 2129 C C . ARG A 1 264 ? 31.611 -8.945 -15.175 1.00 71.06 264 ARG A C 1
ATOM 2131 O O . ARG A 1 264 ? 30.851 -7.985 -15.158 1.00 71.06 264 ARG A O 1
ATOM 2138 N N . ILE A 1 265 ? 32.754 -8.931 -15.861 1.00 74.62 265 ILE A N 1
ATOM 2139 C CA . ILE A 1 265 ? 33.136 -7.855 -16.782 1.00 74.62 265 ILE A CA 1
ATOM 2140 C C . ILE A 1 265 ? 32.225 -7.886 -18.017 1.00 74.62 265 ILE A C 1
ATOM 2142 O O . ILE A 1 265 ? 31.699 -6.847 -18.400 1.00 74.62 265 ILE A O 1
ATOM 2146 N N . ALA A 1 266 ? 31.984 -9.059 -18.605 1.00 71.38 266 ALA A N 1
ATOM 2147 C CA . ALA A 1 266 ? 31.094 -9.223 -19.750 1.00 71.38 266 ALA A CA 1
ATOM 2148 C C . ALA A 1 266 ? 29.667 -8.751 -19.420 1.00 71.38 266 ALA A C 1
ATOM 2150 O O . ALA A 1 266 ? 29.115 -7.908 -20.125 1.00 71.38 266 ALA A O 1
ATOM 2151 N N . GLU A 1 267 ? 29.129 -9.187 -18.280 1.00 69.56 267 GLU A N 1
ATOM 2152 C CA . GLU A 1 267 ? 27.825 -8.767 -17.764 1.00 69.56 267 GLU A CA 1
ATOM 2153 C C . GLU A 1 267 ? 27.758 -7.255 -17.502 1.00 69.56 267 GLU A C 1
ATOM 2155 O O . GLU A 1 267 ? 26.797 -6.598 -17.908 1.00 69.56 267 GLU A O 1
ATOM 2160 N N . ARG A 1 268 ? 28.802 -6.679 -16.890 1.00 69.44 268 ARG A N 1
ATOM 2161 C CA . ARG A 1 268 ? 28.890 -5.239 -16.594 1.00 69.44 268 ARG A CA 1
ATOM 2162 C C . ARG A 1 268 ? 28.842 -4.372 -17.849 1.00 69.44 268 ARG A C 1
ATOM 2164 O O . ARG A 1 268 ? 28.274 -3.286 -17.812 1.00 69.44 268 ARG A O 1
ATOM 2171 N N . PHE A 1 269 ? 29.416 -4.848 -18.948 1.00 65.62 269 PHE A N 1
ATOM 2172 C CA . PHE A 1 269 ? 29.348 -4.182 -20.247 1.00 65.62 269 PHE A CA 1
ATOM 2173 C C . PHE A 1 269 ? 28.251 -4.765 -21.144 1.00 65.62 269 PHE A C 1
ATOM 2175 O O . PHE A 1 269 ? 28.301 -4.588 -22.351 1.00 65.62 269 PHE A O 1
ATOM 2182 N N . GLY A 1 270 ? 27.265 -5.489 -20.606 1.00 55.84 270 GLY A N 1
ATOM 2183 C CA . GLY A 1 270 ? 26.140 -6.006 -21.390 1.00 55.84 270 GLY A CA 1
ATOM 2184 C C . GLY A 1 270 ? 26.542 -6.833 -22.619 1.00 55.84 270 GLY A C 1
ATOM 2185 O O . GLY A 1 270 ? 25.798 -6.863 -23.596 1.00 55.84 270 GLY A O 1
ATOM 2186 N N . MET A 1 271 ? 27.716 -7.471 -22.591 1.00 65.44 271 MET A N 1
ATOM 2187 C CA . MET A 1 271 ? 28.244 -8.293 -23.675 1.00 65.44 271 MET A CA 1
ATOM 2188 C C . MET A 1 271 ? 28.254 -9.766 -23.277 1.00 65.44 271 MET A C 1
ATOM 2190 O O . MET A 1 271 ? 28.433 -10.110 -22.115 1.00 65.44 271 MET A O 1
ATOM 2194 N N . GLY A 1 272 ? 28.079 -10.659 -24.250 1.00 60.50 272 GLY A N 1
ATOM 2195 C CA . GLY A 1 272 ? 28.210 -12.096 -24.005 1.00 60.50 272 GLY A CA 1
ATOM 2196 C C . GLY A 1 272 ? 29.672 -12.531 -23.851 1.00 60.50 272 GLY A C 1
ATOM 2197 O O . GLY A 1 272 ? 30.572 -11.949 -24.463 1.00 60.50 272 GLY A O 1
ATOM 2198 N N . ASP A 1 273 ? 29.910 -13.623 -23.124 1.00 59.97 273 ASP A N 1
ATOM 2199 C CA . ASP A 1 273 ? 31.253 -14.178 -22.874 1.00 59.97 273 ASP A CA 1
ATOM 2200 C C . ASP A 1 273 ? 32.045 -14.453 -24.166 1.00 59.97 273 ASP A C 1
ATOM 2202 O O . ASP A 1 273 ? 33.253 -14.220 -24.248 1.00 59.97 273 ASP A O 1
ATOM 2206 N N . SER A 1 274 ? 31.355 -14.892 -25.225 1.00 58.00 274 SER A N 1
ATOM 2207 C CA . SER A 1 274 ? 31.957 -15.127 -26.546 1.00 58.00 274 SER A CA 1
ATOM 2208 C C . SER A 1 274 ? 32.450 -13.834 -27.213 1.00 58.00 274 SER A C 1
ATOM 2210 O O . SER A 1 274 ? 33.473 -13.835 -27.904 1.00 58.00 274 SER A O 1
ATOM 2212 N N . ALA A 1 275 ? 31.761 -12.710 -26.986 1.00 58.62 275 ALA A N 1
ATOM 2213 C CA . ALA A 1 275 ? 32.164 -11.405 -27.502 1.00 58.62 275 ALA A CA 1
ATOM 2214 C C . ALA A 1 275 ? 33.401 -10.877 -26.762 1.00 58.62 275 ALA A C 1
ATOM 2216 O O . ALA A 1 275 ? 34.359 -10.445 -27.414 1.00 58.62 275 ALA A O 1
ATOM 2217 N N . LEU A 1 276 ? 33.438 -11.008 -25.430 1.00 72.62 276 LEU A N 1
ATOM 2218 C CA . LEU A 1 276 ? 34.612 -10.653 -24.630 1.00 72.62 276 LEU A CA 1
ATOM 2219 C C . LEU A 1 276 ? 35.828 -11.520 -25.000 1.00 72.62 276 LEU A C 1
ATOM 2221 O O . LEU A 1 276 ? 36.932 -11.002 -25.160 1.00 72.62 276 LEU A O 1
ATOM 2225 N N . TYR A 1 277 ? 35.631 -12.822 -25.231 1.00 71.12 277 TYR A N 1
ATOM 2226 C CA . TYR A 1 277 ? 36.689 -13.735 -25.674 1.00 71.12 277 TYR A CA 1
ATOM 2227 C C . TYR A 1 277 ? 37.310 -13.322 -27.019 1.00 71.12 277 TYR A C 1
ATOM 2229 O O . TYR A 1 277 ? 38.536 -13.260 -27.148 1.00 71.12 277 TYR A O 1
ATOM 2237 N N . LYS A 1 278 ? 36.481 -12.988 -28.020 1.00 65.25 278 LYS A N 1
ATOM 2238 C CA . LYS A 1 278 ? 36.958 -12.482 -29.320 1.00 65.25 278 LYS A CA 1
ATOM 2239 C C . LYS A 1 278 ? 37.763 -11.189 -29.152 1.00 65.25 278 LYS A C 1
ATOM 2241 O O . LYS A 1 278 ? 38.809 -11.055 -29.777 1.00 65.25 278 LYS A O 1
ATOM 2246 N N . ARG A 1 279 ? 37.329 -10.289 -28.260 1.00 68.62 279 ARG A N 1
ATOM 2247 C CA . ARG A 1 279 ? 38.021 -9.028 -27.938 1.00 68.62 279 ARG A CA 1
ATOM 2248 C C . ARG A 1 279 ? 39.384 -9.269 -27.286 1.00 68.62 279 ARG A C 1
ATOM 2250 O O . ARG A 1 279 ? 40.391 -8.739 -27.748 1.00 68.62 279 ARG A O 1
ATOM 2257 N N . LYS A 1 280 ? 39.435 -10.142 -26.274 1.00 75.38 280 LYS A N 1
ATOM 2258 C CA . LYS A 1 280 ? 40.682 -10.561 -25.616 1.00 75.38 280 LYS A CA 1
ATOM 2259 C C . LYS A 1 280 ? 41.665 -11.169 -26.612 1.00 75.38 280 LYS A C 1
ATOM 2261 O O . LYS A 1 280 ? 42.858 -10.902 -26.518 1.00 75.38 280 LYS A O 1
ATOM 2266 N N . LYS A 1 281 ? 41.176 -11.933 -27.595 1.00 72.50 281 LYS A N 1
ATOM 2267 C CA . LYS A 1 281 ? 42.003 -12.463 -28.686 1.00 72.50 281 LYS A CA 1
ATOM 2268 C C . LYS A 1 281 ? 42.587 -11.340 -29.554 1.00 72.50 281 LYS A C 1
ATOM 2270 O O . LYS A 1 281 ? 43.777 -11.379 -29.841 1.00 72.50 281 LYS A O 1
ATOM 2275 N N . THR A 1 282 ? 41.802 -10.318 -29.908 1.00 68.88 282 THR A N 1
ATOM 2276 C CA . THR A 1 282 ? 42.290 -9.124 -30.630 1.00 68.88 282 THR A CA 1
ATOM 2277 C C . THR A 1 282 ? 43.325 -8.330 -29.822 1.00 68.88 282 THR A C 1
ATOM 2279 O O . THR A 1 282 ? 44.235 -7.742 -30.394 1.00 68.88 282 THR A O 1
ATOM 2282 N N . TRP A 1 283 ? 43.227 -8.335 -28.490 1.00 77.62 283 TRP A N 1
ATOM 2283 C CA . TRP A 1 283 ? 44.170 -7.662 -27.586 1.00 77.62 283 TRP A CA 1
ATOM 2284 C C . TRP A 1 283 ? 45.429 -8.462 -27.241 1.00 77.62 283 TRP A C 1
ATOM 2286 O O . TRP A 1 283 ? 46.279 -7.931 -26.516 1.00 77.62 283 TRP A O 1
ATOM 2296 N N . GLY A 1 284 ? 45.536 -9.705 -27.726 1.00 71.25 284 GLY A N 1
ATOM 2297 C CA . GLY A 1 284 ? 46.637 -10.622 -27.418 1.00 71.25 284 GLY A CA 1
ATOM 2298 C C . GLY A 1 284 ? 46.577 -11.239 -26.014 1.00 71.25 284 GLY A C 1
ATOM 2299 O O . GLY A 1 284 ? 47.587 -11.710 -25.517 1.00 71.25 284 GLY A O 1
ATOM 2300 N N . LEU A 1 285 ? 45.410 -11.228 -25.361 1.00 73.88 285 LEU A N 1
ATOM 2301 C CA . LEU A 1 285 ? 45.185 -11.686 -23.978 1.00 73.88 285 LEU A CA 1
ATOM 2302 C C . LEU A 1 285 ? 44.654 -13.133 -23.886 1.00 73.88 285 LEU A C 1
ATOM 2304 O O . LEU A 1 285 ? 44.118 -13.536 -22.853 1.00 73.88 285 LEU A O 1
ATOM 2308 N N . VAL A 1 286 ? 44.733 -13.908 -24.971 1.00 68.25 286 VAL A N 1
ATOM 2309 C CA . VAL A 1 286 ? 44.329 -15.323 -25.017 1.00 68.25 286 VAL A CA 1
ATOM 2310 C C . VAL A 1 286 ? 45.491 -16.134 -25.576 1.00 68.25 286 VAL A C 1
ATOM 2312 O O . VAL A 1 286 ? 45.861 -15.950 -26.734 1.00 68.25 286 VAL A O 1
ATOM 2315 N N . GLU A 1 287 ? 46.046 -17.039 -24.772 1.00 46.81 287 GLU A N 1
ATOM 2316 C CA . GLU A 1 287 ? 47.121 -17.935 -25.204 1.00 46.81 287 GLU A CA 1
ATOM 2317 C C . GLU A 1 287 ? 46.611 -18.969 -26.221 1.00 46.81 287 GLU A C 1
ATOM 2319 O O . GLU A 1 287 ? 45.550 -19.587 -26.070 1.00 46.81 287 GLU A O 1
ATOM 2324 N N . SER A 1 288 ? 47.374 -19.161 -27.295 1.00 42.22 288 SER A N 1
ATOM 2325 C CA . SER A 1 288 ? 47.116 -20.169 -28.322 1.00 42.22 288 SER A CA 1
ATOM 2326 C C . SER A 1 288 ? 47.355 -21.582 -27.779 1.00 42.22 288 SER A C 1
ATOM 2328 O O . SER A 1 288 ? 48.493 -21.959 -27.537 1.00 42.22 288 SER A O 1
ATOM 2330 N N . LYS A 1 289 ? 46.261 -22.347 -27.626 1.00 41.59 289 LYS A N 1
ATOM 2331 C CA . LYS A 1 289 ? 46.152 -23.813 -27.434 1.00 41.59 289 LYS A CA 1
ATOM 2332 C C . LYS A 1 289 ? 47.418 -24.530 -26.922 1.00 41.59 289 LYS A C 1
ATOM 2334 O O . LYS A 1 289 ? 48.257 -24.965 -27.707 1.00 41.59 289 LYS A O 1
ATOM 2339 N N . VAL A 1 290 ? 47.446 -24.791 -25.617 1.00 37.25 290 VAL A N 1
ATOM 2340 C CA . VAL A 1 290 ? 48.428 -25.665 -24.961 1.00 37.25 290 VAL A CA 1
ATOM 2341 C C . VAL A 1 290 ? 48.232 -27.140 -25.359 1.00 37.25 290 VAL A C 1
ATOM 2343 O O . VAL A 1 290 ? 47.114 -27.657 -25.441 1.00 37.25 290 VAL A O 1
ATOM 2346 N N . THR A 1 291 ? 49.351 -27.807 -25.639 1.00 45.00 291 THR A N 1
ATOM 2347 C CA . THR A 1 291 ? 49.511 -29.197 -26.095 1.00 45.00 291 THR A CA 1
ATOM 2348 C C . THR A 1 291 ? 49.092 -30.260 -25.069 1.00 45.00 291 THR A C 1
ATOM 2350 O O . THR A 1 291 ? 49.205 -30.060 -23.865 1.00 45.00 291 THR A O 1
ATOM 2353 N N . LYS A 1 292 ? 48.693 -31.444 -25.569 1.00 42.81 292 LYS A N 1
ATOM 2354 C CA . LYS A 1 292 ? 48.173 -32.645 -24.863 1.00 42.81 292 LYS A CA 1
ATOM 2355 C C . LYS A 1 292 ? 48.912 -33.121 -23.589 1.00 42.81 292 LYS A C 1
ATOM 2357 O O . LYS A 1 292 ? 48.370 -33.981 -22.905 1.00 42.81 292 LYS A O 1
ATOM 2362 N N . LYS A 1 293 ? 50.097 -32.600 -23.258 1.00 45.84 293 LYS A N 1
ATOM 2363 C CA . LYS A 1 293 ? 50.933 -33.059 -22.136 1.00 45.84 293 LYS A CA 1
ATOM 2364 C C . LYS A 1 293 ? 50.457 -32.532 -20.769 1.00 45.84 293 LYS A C 1
ATOM 2366 O O . LYS A 1 293 ? 50.380 -33.309 -19.828 1.00 45.84 293 LYS A O 1
ATOM 2371 N N . GLU A 1 294 ? 49.980 -31.286 -20.685 1.00 42.06 294 GLU A N 1
ATOM 2372 C CA . GLU A 1 294 ? 49.468 -30.702 -19.423 1.00 42.06 294 GLU A CA 1
ATOM 2373 C C . GLU A 1 294 ? 48.070 -31.206 -19.017 1.00 42.06 294 GLU A C 1
ATOM 2375 O O . GLU A 1 294 ? 47.651 -31.076 -17.866 1.00 42.06 294 GLU A O 1
ATOM 2380 N N . LYS A 1 295 ? 47.322 -31.811 -19.951 1.00 42.81 295 LYS A N 1
ATOM 2381 C CA . LYS A 1 295 ? 45.987 -32.364 -19.667 1.00 42.81 295 LYS A CA 1
ATOM 2382 C C . LYS A 1 295 ? 46.056 -33.642 -18.818 1.00 42.81 295 LYS A C 1
ATOM 2384 O O . LYS A 1 295 ? 45.085 -33.956 -18.138 1.00 42.81 295 LYS A O 1
ATOM 2389 N N . ALA A 1 296 ? 47.188 -34.349 -18.852 1.00 45.00 296 ALA A N 1
ATOM 2390 C CA . ALA A 1 296 ? 47.432 -35.535 -18.035 1.00 45.00 296 ALA A CA 1
ATOM 2391 C C . ALA A 1 296 ? 47.802 -35.166 -16.587 1.00 45.00 296 ALA A C 1
ATOM 2393 O O . ALA A 1 296 ? 47.310 -35.790 -15.653 1.00 45.00 296 ALA A O 1
ATOM 2394 N N . GLU A 1 297 ? 48.587 -34.104 -16.387 1.00 46.94 297 GLU A N 1
ATOM 2395 C CA . GLU A 1 297 ? 48.996 -33.663 -15.045 1.00 46.94 297 GLU A CA 1
ATOM 2396 C C . GLU A 1 297 ? 47.830 -33.038 -14.267 1.00 46.94 297 GLU A C 1
ATOM 2398 O O . GLU A 1 297 ? 47.619 -33.371 -13.104 1.00 46.94 297 GLU A O 1
ATOM 2403 N N . ARG A 1 298 ? 46.976 -32.234 -14.921 1.00 46.69 298 ARG A N 1
ATOM 2404 C CA . ARG A 1 298 ? 45.799 -31.633 -14.263 1.00 46.69 298 ARG A CA 1
ATOM 2405 C C . ARG A 1 298 ? 44.706 -32.644 -13.897 1.00 46.69 298 ARG A C 1
ATOM 2407 O O . ARG A 1 298 ? 43.915 -32.368 -12.992 1.00 46.69 298 ARG A O 1
ATOM 2414 N N . SER A 1 299 ? 44.628 -33.801 -14.567 1.00 50.06 299 SER A N 1
ATOM 2415 C CA . SER A 1 299 ? 43.643 -34.833 -14.203 1.00 50.06 299 SER A CA 1
ATOM 2416 C C . SER A 1 299 ? 44.050 -35.599 -12.942 1.00 50.06 299 SER A C 1
ATOM 2418 O O . SER A 1 299 ? 43.172 -36.021 -12.197 1.00 50.06 299 SER A O 1
ATOM 2420 N N . ALA A 1 300 ? 45.355 -35.731 -12.677 1.00 48.75 300 ALA A N 1
ATOM 2421 C CA . ALA A 1 300 ? 45.868 -36.324 -11.444 1.00 48.75 300 ALA A CA 1
ATOM 2422 C C . ALA A 1 300 ? 45.585 -35.419 -10.231 1.00 48.75 300 ALA A C 1
ATOM 2424 O O . ALA A 1 300 ? 44.986 -35.868 -9.257 1.00 48.75 300 ALA A O 1
ATOM 2425 N N . THR A 1 301 ? 45.864 -34.115 -10.341 1.00 52.81 301 THR A N 1
ATOM 2426 C CA . THR A 1 301 ? 45.616 -33.147 -9.253 1.00 52.81 301 THR A CA 1
ATOM 2427 C C . THR A 1 301 ? 44.124 -32.985 -8.941 1.00 52.81 301 THR A C 1
ATOM 2429 O O . THR A 1 301 ? 43.728 -32.823 -7.791 1.00 52.81 301 THR A O 1
ATOM 2432 N N . SER A 1 302 ? 43.260 -33.078 -9.959 1.00 50.28 302 SER A N 1
ATOM 2433 C CA . SER A 1 302 ? 41.801 -32.995 -9.780 1.00 50.28 302 SER A CA 1
ATOM 2434 C C . SER A 1 302 ? 41.210 -34.227 -9.077 1.00 50.28 302 SER A C 1
ATOM 2436 O O . SER A 1 302 ? 40.155 -34.130 -8.450 1.00 50.28 302 SER A O 1
ATOM 2438 N N . SER A 1 303 ? 41.872 -35.386 -9.176 1.00 56.50 303 SER A N 1
ATOM 2439 C CA . SER A 1 303 ? 41.481 -36.609 -8.466 1.00 56.50 303 SER A CA 1
ATOM 2440 C C . SER A 1 303 ? 41.805 -36.510 -6.975 1.00 56.50 303 SER A C 1
ATOM 2442 O O . SER A 1 303 ? 40.964 -36.847 -6.147 1.00 56.50 303 SER A O 1
ATOM 2444 N N . GLU A 1 304 ? 42.987 -35.992 -6.634 1.00 57.81 304 GLU A N 1
ATOM 2445 C CA . GLU A 1 304 ? 43.433 -35.818 -5.244 1.00 57.81 304 GLU A CA 1
ATOM 2446 C C . GLU A 1 304 ? 42.581 -34.776 -4.501 1.00 57.81 304 GLU A C 1
ATOM 2448 O O . GLU A 1 304 ? 42.091 -35.047 -3.405 1.00 57.81 304 GLU A O 1
ATOM 2453 N N . ILE A 1 305 ? 42.276 -33.640 -5.145 1.00 57.00 305 ILE A N 1
ATOM 2454 C CA . ILE A 1 305 ? 41.412 -32.590 -4.573 1.00 57.00 305 ILE A CA 1
ATOM 2455 C C . ILE A 1 305 ? 39.985 -33.106 -4.323 1.00 57.00 305 ILE A C 1
ATOM 2457 O O . ILE A 1 305 ? 39.371 -32.782 -3.305 1.00 57.00 305 ILE A O 1
ATOM 2461 N N . ASN A 1 306 ? 39.441 -33.939 -5.217 1.00 59.09 306 ASN A N 1
ATOM 2462 C CA . ASN A 1 306 ? 38.118 -34.538 -5.011 1.00 59.09 306 ASN A CA 1
ATOM 2463 C C . ASN A 1 306 ? 38.109 -35.571 -3.875 1.00 59.09 306 ASN A C 1
ATOM 2465 O O . ASN A 1 306 ? 37.097 -35.709 -3.184 1.00 59.09 306 ASN A O 1
ATOM 2469 N N . GLN A 1 307 ? 39.222 -36.272 -3.656 1.00 66.25 307 GLN A N 1
ATOM 2470 C CA . GLN A 1 307 ? 39.356 -37.239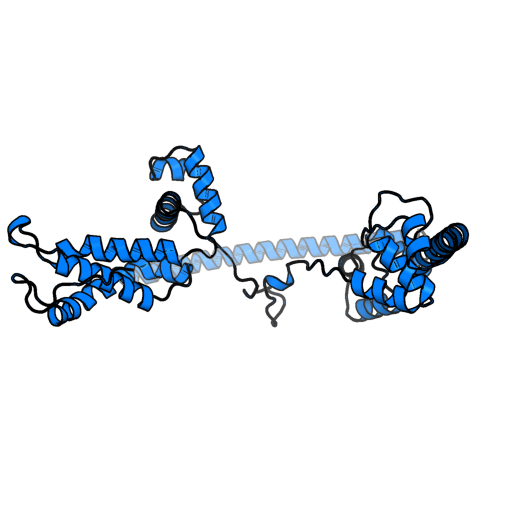 -2.570 1.00 66.25 307 GLN A CA 1
ATOM 2471 C C . GLN A 1 307 ? 39.447 -36.532 -1.206 1.00 66.25 307 GLN A C 1
ATOM 2473 O O . GLN A 1 307 ? 38.731 -36.907 -0.275 1.00 66.25 307 GLN A O 1
ATOM 2478 N N . GLU A 1 308 ? 40.219 -35.445 -1.106 1.00 64.75 308 GLU A N 1
ATOM 2479 C CA . GLU A 1 308 ? 40.255 -34.587 0.089 1.00 64.75 308 GLU A CA 1
ATOM 2480 C C . GLU A 1 308 ? 38.908 -33.906 0.366 1.00 64.75 308 GLU A C 1
ATOM 2482 O O . GLU A 1 308 ? 38.441 -33.895 1.509 1.00 64.75 308 GLU A O 1
ATOM 2487 N N . ALA A 1 309 ? 38.229 -33.402 -0.670 1.00 60.03 309 ALA A N 1
ATOM 2488 C CA . ALA A 1 309 ? 36.902 -32.805 -0.526 1.00 60.03 309 ALA A CA 1
ATOM 2489 C C . ALA A 1 309 ? 35.859 -33.816 -0.011 1.00 60.03 309 ALA A C 1
ATOM 2491 O O . ALA A 1 309 ? 34.982 -33.449 0.774 1.00 60.03 309 ALA A O 1
ATOM 2492 N N . GLY A 1 310 ? 35.962 -35.092 -0.403 1.00 72.31 310 GLY A N 1
ATOM 2493 C CA . GLY A 1 310 ? 35.120 -36.170 0.122 1.00 72.31 310 GLY A CA 1
ATOM 2494 C C . GLY A 1 310 ? 35.341 -36.423 1.617 1.00 72.31 310 GLY A C 1
ATOM 2495 O O . GLY A 1 310 ? 34.377 -36.514 2.379 1.00 72.31 310 GLY A O 1
ATOM 2496 N N . ILE A 1 311 ? 36.602 -36.455 2.056 1.00 75.00 311 ILE A N 1
ATOM 2497 C CA . ILE A 1 311 ? 36.965 -36.642 3.471 1.00 75.00 311 ILE A CA 1
ATOM 2498 C C . ILE A 1 311 ? 36.469 -35.464 4.323 1.00 75.00 311 ILE A C 1
ATOM 2500 O O . ILE A 1 311 ? 35.939 -35.670 5.416 1.00 75.00 311 ILE A O 1
ATOM 2504 N N . LEU A 1 312 ? 36.595 -34.230 3.827 1.00 68.81 312 LEU A N 1
ATOM 2505 C CA . LEU A 1 312 ? 36.118 -33.039 4.535 1.00 68.81 312 LEU A CA 1
ATOM 2506 C C . LEU A 1 312 ? 34.590 -33.007 4.663 1.00 68.81 312 LEU A C 1
ATOM 2508 O O . LEU A 1 312 ? 34.085 -32.660 5.728 1.00 68.81 312 LEU A O 1
ATOM 2512 N N . ARG A 1 313 ? 33.849 -33.434 3.632 1.00 71.25 313 ARG A N 1
ATOM 2513 C CA . ARG A 1 313 ? 32.381 -33.558 3.704 1.00 71.25 313 ARG A CA 1
ATOM 2514 C C . ARG A 1 313 ? 31.935 -34.602 4.726 1.00 71.25 313 ARG A C 1
ATOM 2516 O O . ARG A 1 313 ? 30.992 -34.347 5.465 1.00 71.25 313 ARG A O 1
ATOM 2523 N N . SER A 1 314 ? 32.634 -35.736 4.810 1.00 74.38 314 SER A N 1
ATOM 2524 C CA . SER A 1 314 ? 32.372 -36.750 5.842 1.00 74.38 314 SER A CA 1
ATOM 2525 C C . SER A 1 314 ? 32.589 -36.193 7.249 1.00 74.38 314 SER A C 1
ATOM 2527 O O . SER A 1 314 ? 31.742 -36.374 8.117 1.00 74.38 314 SER A O 1
ATOM 2529 N N . LYS A 1 315 ? 33.695 -35.472 7.474 1.00 78.31 315 LYS A N 1
ATOM 2530 C CA . LYS A 1 315 ? 33.983 -34.854 8.778 1.00 78.31 315 LYS A CA 1
ATOM 2531 C C . LYS A 1 315 ? 32.974 -33.764 9.143 1.00 78.31 315 LYS A C 1
ATOM 2533 O O . LYS A 1 315 ? 32.653 -33.618 10.317 1.00 78.31 315 LYS A O 1
ATOM 2538 N N . LEU A 1 316 ? 32.477 -33.010 8.161 1.00 71.31 316 LEU A N 1
ATOM 2539 C CA . LEU A 1 316 ? 31.448 -31.994 8.383 1.00 71.31 316 LEU A CA 1
ATOM 2540 C C . LEU A 1 316 ? 30.123 -32.629 8.830 1.00 71.31 316 LEU A C 1
ATOM 2542 O O . LEU A 1 316 ? 29.547 -32.173 9.812 1.00 71.31 316 LEU A O 1
ATOM 2546 N N . ALA A 1 317 ? 29.703 -33.723 8.188 1.00 74.38 317 ALA A N 1
ATOM 2547 C CA . ALA A 1 317 ? 28.498 -34.458 8.576 1.00 74.38 317 ALA A CA 1
ATOM 2548 C C . ALA A 1 317 ? 28.581 -35.005 10.018 1.00 74.38 317 ALA A C 1
ATOM 2550 O O . ALA A 1 317 ? 27.613 -34.915 10.773 1.00 74.38 317 ALA A O 1
ATOM 2551 N N . ASP A 1 318 ? 29.751 -35.500 10.439 1.00 77.38 318 ASP A N 1
ATOM 2552 C CA . ASP A 1 318 ? 29.972 -35.950 11.822 1.00 77.38 318 ASP A CA 1
ATOM 2553 C C . ASP A 1 318 ? 29.868 -34.801 12.842 1.00 77.38 318 ASP A C 1
ATOM 2555 O O . ASP A 1 318 ? 29.388 -34.994 13.963 1.00 77.38 318 ASP A O 1
ATOM 2559 N N . VAL A 1 319 ? 30.324 -33.599 12.475 1.00 76.75 319 VAL A N 1
ATOM 2560 C CA . VAL A 1 319 ? 30.233 -32.403 13.326 1.00 76.75 319 VAL A CA 1
ATOM 2561 C C . VAL A 1 319 ? 28.792 -31.905 13.418 1.00 76.75 319 VAL A C 1
ATOM 2563 O O . VAL A 1 319 ? 28.335 -31.602 14.519 1.00 76.75 319 VAL A O 1
ATOM 2566 N N . GLU A 1 320 ? 28.056 -31.872 12.307 1.00 75.31 320 GLU A N 1
ATOM 2567 C CA . GLU A 1 320 ? 26.637 -31.490 12.279 1.00 75.31 320 GLU A CA 1
ATOM 2568 C C . GLU A 1 320 ? 25.776 -32.444 13.119 1.00 75.31 320 GLU A C 1
ATOM 2570 O O . GLU A 1 320 ? 24.921 -32.001 13.889 1.00 75.31 320 GLU A O 1
ATOM 2575 N N . MET A 1 321 ? 26.053 -33.750 13.057 1.00 81.25 321 MET A N 1
ATOM 2576 C CA . MET A 1 321 ? 25.370 -34.746 13.883 1.00 81.25 321 MET A CA 1
ATOM 2577 C C . MET A 1 321 ? 25.642 -34.539 15.384 1.00 81.25 321 MET A C 1
ATOM 2579 O O . MET A 1 321 ? 24.712 -34.585 16.191 1.00 81.25 321 MET A O 1
ATOM 2583 N N . LYS A 1 322 ? 26.896 -34.255 15.770 1.00 80.31 322 LYS A N 1
ATOM 2584 C CA . LYS A 1 322 ? 27.253 -33.935 17.165 1.00 80.31 322 LYS A CA 1
ATOM 2585 C C . LYS A 1 322 ? 26.620 -32.632 17.646 1.00 80.31 322 LYS A C 1
ATOM 2587 O O . LYS A 1 322 ? 26.193 -32.555 18.796 1.00 80.31 322 LYS A O 1
ATOM 2592 N N . LEU A 1 323 ? 26.542 -31.620 16.781 1.00 73.81 323 LEU A N 1
ATOM 2593 C CA . LEU A 1 323 ? 25.891 -30.351 17.097 1.00 73.81 323 LEU A CA 1
ATOM 2594 C C . LEU A 1 323 ? 24.393 -30.560 17.352 1.00 73.81 323 LEU A C 1
ATOM 2596 O O . LEU A 1 323 ? 23.880 -30.100 18.367 1.00 73.81 323 LEU A O 1
ATOM 2600 N N . SER A 1 324 ? 23.723 -31.340 16.500 1.00 76.12 324 SER A N 1
ATOM 2601 C CA . SER A 1 324 ? 22.311 -31.694 16.678 1.00 76.12 324 SER A CA 1
ATOM 2602 C C . SER A 1 324 ? 22.057 -32.467 17.982 1.00 76.12 324 SER A C 1
ATOM 2604 O O . SER A 1 324 ? 21.085 -32.185 18.688 1.00 76.12 324 SER A O 1
ATOM 2606 N N . GLN A 1 325 ? 22.955 -33.386 18.364 1.00 75.38 325 GLN A N 1
ATOM 2607 C CA . GLN A 1 325 ? 22.893 -34.058 19.668 1.00 75.38 325 GLN A CA 1
ATOM 2608 C C . GLN A 1 325 ? 23.024 -33.067 20.831 1.00 75.38 325 GLN A C 1
ATOM 2610 O O . GLN A 1 325 ? 22.166 -33.063 21.714 1.00 75.38 325 GLN A O 1
ATOM 2615 N N . LEU A 1 326 ? 24.020 -32.178 20.807 1.00 74.12 326 LEU A N 1
ATOM 2616 C CA . LEU A 1 326 ? 24.225 -31.169 21.855 1.00 74.12 326 LEU A CA 1
ATOM 2617 C C . LEU A 1 326 ? 23.056 -30.180 21.969 1.00 74.12 326 LEU A C 1
ATOM 2619 O O . LEU A 1 326 ? 22.702 -29.765 23.073 1.00 74.12 326 LEU A O 1
ATOM 2623 N N . GLU A 1 327 ? 22.431 -29.803 20.855 1.00 73.12 327 GLU A N 1
ATOM 2624 C CA . GLU A 1 327 ? 21.222 -28.973 20.855 1.00 73.12 327 GLU A CA 1
ATOM 2625 C C . GLU A 1 327 ? 20.034 -29.704 21.490 1.00 73.12 327 GLU A C 1
ATOM 2627 O O . GLU A 1 327 ? 19.283 -29.108 22.266 1.00 73.12 327 GLU A O 1
ATOM 2632 N N . SER A 1 328 ? 19.886 -31.004 21.216 1.00 73.44 328 SER A N 1
ATOM 2633 C CA . SER A 1 328 ? 18.843 -31.831 21.830 1.00 73.44 328 SER A CA 1
ATOM 2634 C C . SER A 1 328 ? 19.049 -32.002 23.341 1.00 73.44 328 SER A C 1
ATOM 2636 O O . SER A 1 328 ? 18.098 -31.857 24.110 1.00 73.44 328 SER A O 1
ATOM 2638 N N . GLU A 1 329 ? 20.292 -32.208 23.782 1.00 73.06 329 GLU A N 1
ATOM 2639 C CA . GLU A 1 329 ? 20.657 -32.306 25.198 1.00 73.06 329 GLU A CA 1
ATOM 2640 C C . GLU A 1 329 ? 20.449 -30.972 25.921 1.00 73.06 329 GLU A C 1
ATOM 2642 O O . GLU A 1 329 ? 19.837 -30.936 26.990 1.00 73.06 329 GLU A O 1
ATOM 2647 N N . ASN A 1 330 ? 20.858 -29.853 25.313 1.00 70.25 330 ASN A N 1
ATOM 2648 C CA . ASN A 1 330 ? 20.581 -28.521 25.853 1.00 70.25 330 ASN A CA 1
ATOM 2649 C C . ASN A 1 330 ? 19.079 -28.262 25.978 1.00 70.25 330 ASN A C 1
ATOM 2651 O O . ASN A 1 330 ? 18.631 -27.698 26.975 1.00 70.25 330 ASN A O 1
ATOM 2655 N N . ARG A 1 331 ? 18.279 -28.685 24.995 1.00 70.19 331 ARG A N 1
ATOM 2656 C CA . ARG A 1 331 ? 16.823 -28.538 25.047 1.00 70.19 331 ARG A CA 1
ATOM 2657 C C . ARG A 1 331 ? 16.212 -29.330 26.207 1.00 70.19 331 ARG A C 1
ATOM 2659 O O . ARG A 1 331 ? 15.389 -28.778 26.931 1.00 70.19 331 ARG A O 1
ATOM 2666 N N . LEU A 1 332 ? 16.662 -30.565 26.432 1.00 68.94 332 LEU A N 1
ATOM 2667 C CA . LEU A 1 332 ? 16.237 -31.388 27.571 1.00 68.94 332 LEU A CA 1
ATOM 2668 C C . LEU A 1 332 ? 16.635 -30.764 28.917 1.00 68.94 332 LEU A C 1
ATOM 2670 O O . LEU A 1 332 ? 15.823 -30.736 29.842 1.00 68.94 332 LEU A O 1
ATOM 2674 N N . LEU A 1 333 ? 17.842 -30.199 29.018 1.00 65.75 333 LEU A N 1
ATOM 2675 C CA . LEU A 1 333 ? 18.279 -29.457 30.205 1.00 65.75 333 LEU A CA 1
ATOM 2676 C C . LEU A 1 333 ? 17.407 -28.219 30.453 1.00 65.75 333 LEU A C 1
ATOM 2678 O O . LEU A 1 333 ? 17.006 -27.962 31.588 1.00 65.75 333 LEU A O 1
ATOM 2682 N N . TRP A 1 334 ? 17.054 -27.474 29.403 1.00 58.84 334 TRP A N 1
ATOM 2683 C CA . TRP A 1 334 ? 16.153 -26.325 29.506 1.00 58.84 334 TRP A CA 1
ATOM 2684 C C . TRP A 1 334 ? 14.726 -26.717 29.903 1.00 58.84 334 TRP A C 1
ATOM 2686 O O . TRP A 1 334 ? 14.099 -26.002 30.688 1.00 58.84 334 TRP A O 1
ATOM 2696 N N . ASP A 1 335 ? 14.221 -27.852 29.421 1.00 63.12 335 ASP A N 1
ATOM 2697 C CA . ASP A 1 335 ? 12.912 -28.377 29.813 1.00 63.12 335 ASP A CA 1
ATOM 2698 C C . ASP A 1 335 ? 12.917 -28.889 31.270 1.00 63.12 335 ASP A C 1
ATOM 2700 O O . ASP A 1 335 ? 11.967 -28.629 32.012 1.00 63.12 335 ASP A O 1
ATOM 2704 N N . MET A 1 336 ? 14.018 -29.486 31.749 1.00 60.31 336 MET A N 1
ATOM 2705 C CA . MET A 1 336 ? 14.212 -29.799 33.176 1.00 60.31 336 MET A CA 1
ATOM 2706 C C . MET A 1 336 ? 14.267 -28.540 34.054 1.00 60.31 336 MET A C 1
ATOM 2708 O O . MET A 1 336 ? 13.663 -28.504 35.126 1.00 60.31 336 MET A O 1
ATOM 2712 N N . VAL A 1 337 ? 14.958 -27.484 33.609 1.00 57.44 337 VAL A N 1
ATOM 2713 C CA . VAL A 1 337 ? 15.015 -26.199 34.329 1.00 57.44 337 VAL A CA 1
ATOM 2714 C C . VAL A 1 337 ? 13.635 -25.543 34.408 1.00 57.44 337 VAL A C 1
ATOM 2716 O O . VAL A 1 337 ? 13.311 -24.948 35.436 1.00 57.44 337 VAL A O 1
ATOM 2719 N N . LYS A 1 338 ? 12.804 -25.662 33.364 1.00 61.81 338 LYS A N 1
ATOM 2720 C CA . LYS A 1 338 ? 11.406 -25.200 33.399 1.00 61.81 338 LYS A CA 1
ATOM 2721 C C . LYS A 1 338 ? 10.570 -25.991 34.405 1.00 61.81 338 LYS A C 1
ATOM 2723 O O . LYS A 1 338 ? 9.891 -25.374 35.219 1.00 61.81 338 LYS A O 1
ATOM 2728 N N . LEU A 1 339 ? 10.689 -27.321 34.416 1.00 57.62 339 LEU A N 1
ATOM 2729 C CA . LEU A 1 339 ? 9.991 -28.191 35.374 1.00 57.62 339 LEU A CA 1
ATOM 2730 C C . LEU A 1 339 ? 10.364 -27.888 36.836 1.00 57.62 339 LEU A C 1
ATOM 2732 O O . LEU A 1 339 ? 9.493 -27.881 37.701 1.00 57.62 339 LEU A O 1
ATOM 2736 N N . LEU A 1 340 ? 11.637 -27.590 37.119 1.00 53.09 340 LEU A N 1
ATOM 2737 C CA . LEU A 1 340 ? 12.109 -27.262 38.472 1.00 53.09 340 LEU A CA 1
ATOM 2738 C C . LEU A 1 340 ? 11.744 -25.843 38.934 1.00 53.09 340 LEU A C 1
ATOM 2740 O O . LEU A 1 340 ? 11.704 -25.589 40.136 1.00 53.09 340 LEU A O 1
ATOM 2744 N N . LYS A 1 341 ? 11.480 -24.911 38.009 1.00 54.12 341 LYS A N 1
ATOM 2745 C CA . LYS A 1 341 ? 11.113 -23.521 38.332 1.00 54.12 341 LYS A CA 1
ATOM 2746 C C . LYS A 1 341 ? 9.611 -23.290 38.523 1.00 54.12 341 LYS A C 1
ATOM 2748 O O . LYS A 1 341 ? 9.237 -22.155 38.800 1.00 54.12 341 LYS A O 1
ATOM 2753 N N . GLY A 1 342 ? 8.779 -24.332 38.433 1.00 51.75 342 GLY A N 1
ATOM 2754 C CA . GLY A 1 342 ? 7.357 -24.264 38.786 1.00 51.75 342 GLY A CA 1
ATOM 2755 C C . GLY A 1 342 ? 6.581 -23.158 38.063 1.00 51.75 342 GLY A C 1
ATOM 2756 O O . GLY A 1 342 ? 5.831 -22.430 38.712 1.00 51.75 342 GLY A O 1
ATOM 2757 N N . VAL A 1 343 ? 6.788 -23.017 36.749 1.00 45.78 343 VAL A N 1
ATOM 2758 C CA . VAL A 1 343 ? 5.932 -22.219 35.850 1.00 45.78 343 VAL A CA 1
ATOM 2759 C C . VAL A 1 343 ? 5.241 -23.139 34.864 1.00 45.78 343 VAL A C 1
ATOM 2761 O O . VAL A 1 343 ? 5.957 -23.975 34.267 1.00 45.78 343 VAL A O 1
#

Foldseek 3Di:
DPDPDADQADPVQGGLVVQLVVCLVVLLVLLVVCVVVCVQQVHDSVVLSVQLSVLLSVLRRPDDCVVPVDDSNVSSVVSSVVSSLVVCLQRRAPDRDDPVLSVLLVVCVVVVVQPPDLVVSCVVVVHDSVSSVVSNVVNVNRNDDDQQDFDDDVPDPPTDGNVVVDDDPPVCVVVLVVVLLVVDDPLLSQLVVCVVVVDDLVRSCVVVVHDSVVSVVSVVVVVVSCCVSVVPDPDDDPPPDQQPQDQDPVNVVVVVVVVDDLCRVCVVSNHDSVVSVVVCVVVVNDDDDDDPPVVVVVVVVVVVVVVVVVVVVVVVVVVVVVVVVVVVVVVVVVVVVVVVVPD

Nearest PDB structures (foldseek):
  8qti-assembly1_F  TM=5.529E-01  e=1.012E-08  Mycolicibacterium smegmatis MC2 155
  6n57-assembly1_L  TM=5.423E-01  e=2.799E-08  Escherichia coli
  6xl9-assembly1_F  TM=5.274E-01  e=6.004E-08  Escherichia coli O157:H7
  7mki-assembly1_L  TM=5.378E-01  e=9.491E-08  Escherichia coli
  8ftd-assembly1_L  TM=5.430E-01  e=1.748E-07  Escherichia coli

pLDDT: mean 74.18, std 14.77, range [33.28, 95.69]